Protein AF-0000000068194753 (afdb_homodimer)

Radius of gyration: 36.15 Å; Cα contacts (8 Å, |Δi|>4): 215; chains: 2; bounding box: 95×123×89 Å

Foldseek 3Di:
DPDPPPDPPPPPPPPPPPPPPPVPPVPPPPPPPPDQDLVRLLVVLLQLLLLLVLCCPPVPPVVADDSVLSLVLSVVVCVVSVSPVDDSVSSVVVNVVVNVVVVVDPPDSVVSNVVSVVPNVVVSVSSVVVVVD/DDDDDDDPVPPPPPPPPPPPCPVPVPPPPPPPPPDQDLVRLLVVLLQLLLLLVLCCPPVPPVVADDSVLSLVLSVVVCVVVVSPVDDSVSSVVVNVVVNVVVVPDPPDSVVSNVVSVVPNVVVSVSSVVPVVD

Solvent-accessible surface area (backbone atoms only — not comparable to full-atom values): 16113 Å² total; per-residue (Å²): 140,76,78,88,71,68,91,64,83,77,79,80,73,80,78,76,76,74,75,71,78,67,77,64,75,68,67,72,72,70,76,63,78,75,74,78,52,70,71,55,49,46,50,53,48,10,48,53,46,22,48,50,50,44,33,38,75,73,36,71,28,70,57,53,78,56,69,69,58,48,48,51,50,48,42,51,50,36,54,75,71,64,44,76,88,67,48,63,66,57,31,49,56,51,13,52,55,49,36,56,50,62,74,67,44,82,70,54,65,73,59,52,34,22,51,44,60,59,70,38,44,69,59,50,48,56,52,60,61,52,65,76,107,139,74,82,95,84,81,89,70,78,71,75,75,76,74,77,72,76,74,75,72,74,69,74,65,74,68,66,74,74,69,78,64,77,76,76,76,52,69,70,54,49,46,49,54,47,11,48,52,48,23,49,51,50,44,34,39,75,70,36,72,29,71,57,54,76,57,68,69,57,46,49,52,50,47,42,51,52,36,54,74,71,64,45,75,86,66,46,62,67,56,30,48,56,50,11,52,54,50,36,55,51,61,74,69,45,83,70,54,64,70,60,52,34,21,52,43,60,60,71,38,44,70,58,49,48,56,51,59,61,52,63,78,106

pLDDT: mean 80.35, std 27.13, range [25.94, 98.94]

Secondary structure (DSSP, 8-state):
--STT--------------------------------HHHHHHHHHHHHHHHHHHHHHSS-TTS--HHHHHHHHHHHHHHTT-TT--HHHHHHHHHHHHHHHHHS-S-HHHHHHHHHHHTHHHHHHHHHHTT-/-------------------------------------HHHHHHHHHHHHHHHHHHHHHSS-TTS--HHHHHHHHHHHHHHTT-TT--HHHHHHHHHHHHHHHHHS-S-HHHHHHHHHHHTHHHHHHHHHHTT-

Nearest PDB structures (foldseek):
  3sol-assembly1_A  TM=9.873E-01  e=2.766E-11  Escherichia coli O157:H7
  4a56-assembly1_A-2  TM=9.721E-01  e=1.986E-06  Klebsiella oxytoca
  6hcg-assembly1_P  TM=9.698E-01  e=1.986E-06  Klebsiella pneumoniae
  4k0u-assembly1_A  TM=9.539E-01  e=3.086E-06  Dickeya dadantii 3937
  5ua5-assembly1_A  TM=3.365E-01  e=8.402E+00  African swine fever virus

Sequence (266 aa):
MMGNILKKLNCIASLLVLVTISGCHQSPSIHKQATVPPSEQLEQMASIVSATRYLKMRCNRSDLPDEQSILNVANRIAIGKGWQSLTQEDIRKHSDDIYVRLTRDSTPEYIKCREFNRRLVPFIGELLARGRGMMGNILKKLNCIASLLVLVTISGCHQSPSIHKQATVPPSEQLEQMASIVSATRYLKMRCNRSDLPDEQSILNVANRIAIGKGWQSLTQEDIRKHSDDIYVRLTRDSTPEYIKCREFNRRLVPFIGELLARGRG

Organism: Escherichia coli O157:H7 (NCBI:txid83334)

InterPro domains:
  IPR005699 Chaperone lipoprotein, PulS/OutS [TIGR01004] (15-126)
  IPR019114 Chaperone lipoprotein, PulS/OutS-like [PF09691] (22-124)
  IPR038432 PulS/OutS-like superfamily [G3DSA:1.20.58.1630] (38-129)

Structure (mmCIF, N/CA/C/O backbone):
data_AF-0000000068194753-model_v1
#
loop_
_entity.id
_entity.type
_entity.pdbx_description
1 polymer 'Type II secretion pathway related protein'
#
loop_
_atom_site.group_PDB
_atom_site.id
_atom_site.type_symbol
_atom_site.label_atom_id
_atom_site.label_alt_id
_atom_site.label_comp_id
_atom_site.label_asym_id
_atom_site.label_entity_id
_atom_site.label_seq_id
_atom_site.pdbx_PDB_ins_code
_atom_site.Cartn_x
_atom_site.Cartn_y
_atom_site.Cartn_z
_atom_site.occupancy
_atom_site.B_iso_or_equiv
_atom_site.auth_seq_id
_atom_site.auth_comp_id
_atom_site.auth_asym_id
_atom_site.auth_atom_id
_atom_site.pdbx_PDB_model_num
ATOM 1 N N . MET A 1 1 ? 72.938 -52.281 6.262 1 27.27 1 MET A N 1
ATOM 2 C CA . MET A 1 1 ? 72.5 -51.031 6.938 1 27.27 1 MET A CA 1
ATOM 3 C C . MET A 1 1 ? 73 -49.812 6.156 1 27.27 1 MET A C 1
ATOM 5 O O . MET A 1 1 ? 72.375 -48.781 6.148 1 27.27 1 MET A O 1
ATOM 9 N N . MET A 1 2 ? 74.188 -49.938 5.52 1 31.89 2 MET A N 1
ATOM 10 C CA . MET A 1 2 ? 75.062 -48.844 5.125 1 31.89 2 MET A CA 1
ATOM 11 C C . MET A 1 2 ? 74.562 -48.156 3.863 1 31.89 2 MET A C 1
ATOM 13 O O . MET A 1 2 ? 74.688 -46.938 3.711 1 31.89 2 MET A O 1
ATOM 17 N N . GLY A 1 3 ? 74.312 -48.969 2.777 1 31.28 3 GLY A N 1
ATOM 18 C CA . GLY A 1 3 ? 74.625 -48.531 1.42 1 31.28 3 GLY A CA 1
ATOM 19 C C . GLY A 1 3 ? 73.688 -47.469 0.891 1 31.28 3 GLY A C 1
ATOM 20 O O . GLY A 1 3 ? 73.938 -46.938 -0.193 1 31.28 3 GLY A O 1
ATOM 21 N N . ASN A 1 4 ? 72.438 -47.312 1.358 1 32.28 4 ASN A N 1
ATOM 22 C CA . ASN A 1 4 ? 71.438 -46.844 0.434 1 32.28 4 ASN A CA 1
ATOM 23 C C . ASN A 1 4 ? 71.375 -45.312 0.315 1 32.28 4 ASN A C 1
ATOM 25 O O . ASN A 1 4 ? 70.375 -44.688 0.548 1 32.28 4 ASN A O 1
ATOM 29 N N . ILE A 1 5 ? 72.625 -44.656 0.683 1 30.61 5 ILE A N 1
ATOM 30 C CA . ILE A 1 5 ? 72.688 -43.219 0.934 1 30.61 5 ILE A CA 1
ATOM 31 C C . ILE A 1 5 ? 72.625 -42.469 -0.391 1 30.61 5 ILE A C 1
ATOM 33 O O . ILE A 1 5 ? 72.75 -41.219 -0.413 1 30.61 5 ILE A O 1
ATOM 37 N N . LEU A 1 6 ? 72.875 -43.125 -1.535 1 31.12 6 LEU A N 1
ATOM 38 C CA . LEU A 1 6 ? 73.375 -42.375 -2.676 1 31.12 6 LEU A CA 1
ATOM 39 C C . LEU A 1 6 ? 72.438 -41.219 -3.057 1 31.12 6 LEU A C 1
ATOM 41 O O . LEU A 1 6 ? 72.875 -40.125 -3.34 1 31.12 6 LEU A O 1
ATOM 45 N N . LYS A 1 7 ? 71.188 -41.406 -3.725 1 29.16 7 LYS A N 1
ATOM 46 C CA . LYS A 1 7 ? 70.688 -40.781 -4.941 1 29.16 7 LYS A CA 1
ATOM 47 C C . LYS A 1 7 ? 70.188 -39.375 -4.652 1 29.16 7 LYS A C 1
ATOM 49 O O . LYS A 1 7 ? 69.062 -39.156 -4.352 1 29.16 7 LYS A O 1
ATOM 54 N N . LYS A 1 8 ? 70.875 -38.5 -3.611 1 30.69 8 LYS A N 1
ATOM 55 C CA . LYS A 1 8 ? 70.312 -37.219 -3.207 1 30.69 8 LYS A CA 1
ATOM 56 C C . LYS A 1 8 ? 70.5 -36.156 -4.297 1 30.69 8 LYS A C 1
ATOM 58 O O . LYS A 1 8 ? 70.625 -34.969 -4.008 1 30.69 8 LYS A O 1
ATOM 63 N N . LEU A 1 9 ? 71.188 -36.5 -5.52 1 31.27 9 LEU A N 1
ATOM 64 C CA . LEU A 1 9 ? 71.625 -35.281 -6.211 1 31.27 9 LEU A CA 1
ATOM 65 C C . LEU A 1 9 ? 70.438 -34.406 -6.59 1 31.27 9 LEU A C 1
ATOM 67 O O . LEU A 1 9 ? 69.5 -34.875 -7.25 1 31.27 9 LEU A O 1
ATOM 71 N N . ASN A 1 10 ? 70.188 -33.219 -5.898 1 29.81 10 ASN A N 1
ATOM 72 C CA . ASN A 1 10 ? 69.312 -32.094 -5.84 1 29.81 10 ASN A CA 1
ATOM 73 C C . ASN A 1 10 ? 69.25 -31.328 -7.164 1 29.81 10 ASN A C 1
ATOM 75 O O . ASN A 1 10 ? 70.25 -30.656 -7.531 1 29.81 10 ASN A O 1
ATOM 79 N N . CYS A 1 11 ? 68.812 -31.891 -8.336 1 29.34 11 CYS A N 1
ATOM 80 C CA . CYS A 1 11 ? 68.562 -31.203 -9.594 1 29.34 11 CYS A CA 1
ATOM 81 C C . CYS A 1 11 ? 67.688 -29.938 -9.383 1 29.34 11 CYS A C 1
ATOM 83 O O . CYS A 1 11 ? 66.562 -30.031 -8.992 1 29.34 11 CYS A O 1
ATOM 85 N N . ILE A 1 12 ? 68.312 -28.781 -8.961 1 32.38 12 ILE A N 1
ATOM 86 C CA . ILE A 1 12 ? 67.75 -27.438 -8.812 1 32.38 12 ILE A CA 1
ATOM 87 C C . ILE A 1 12 ? 67.188 -26.969 -10.156 1 32.38 12 ILE A C 1
ATOM 89 O O . ILE A 1 12 ? 67.938 -26.672 -11.078 1 32.38 12 ILE A O 1
ATOM 93 N N . ALA A 1 13 ? 66.25 -27.656 -10.867 1 31.11 13 ALA A N 1
ATOM 94 C CA . ALA A 1 13 ? 65.562 -27.219 -12.086 1 31.11 13 ALA A CA 1
ATOM 95 C C . ALA A 1 13 ? 64.938 -25.844 -11.898 1 31.11 13 ALA A C 1
ATOM 97 O O . ALA A 1 13 ? 64.125 -25.641 -11.008 1 31.11 13 ALA A O 1
ATOM 98 N N . SER A 1 14 ? 65.625 -24.703 -12.227 1 33.19 14 SER A N 1
ATOM 99 C CA . SER A 1 14 ? 65.188 -23.328 -12.375 1 33.19 14 SER A CA 1
ATOM 100 C C . SER A 1 14 ? 63.938 -23.25 -13.266 1 33.19 14 SER A C 1
ATOM 102 O O . SER A 1 14 ? 64 -23.531 -14.461 1 33.19 14 SER A O 1
ATOM 104 N N . LEU A 1 15 ? 62.781 -23.594 -12.789 1 33.41 15 LEU A N 1
ATOM 105 C CA . LEU A 1 15 ? 61.5 -23.422 -13.453 1 33.41 15 LEU A CA 1
ATOM 106 C C . LEU A 1 15 ? 61.281 -21.984 -13.891 1 33.41 15 LEU A C 1
ATOM 108 O O . LEU A 1 15 ? 61.156 -21.094 -13.047 1 33.41 15 LEU A O 1
ATOM 112 N N . LEU A 1 16 ? 62 -21.5 -14.992 1 35.09 16 LEU A N 1
ATOM 113 C CA . LEU A 1 16 ? 61.688 -20.25 -15.703 1 35.09 16 LEU A CA 1
ATOM 114 C C . LEU A 1 16 ? 60.188 -20.141 -15.992 1 35.09 16 LEU A C 1
ATOM 116 O O . LEU A 1 16 ? 59.625 -20.969 -16.719 1 35.09 16 LEU A O 1
ATOM 120 N N . VAL A 1 17 ? 59.438 -19.578 -15.07 1 34 17 VAL A N 1
ATOM 121 C CA . VAL A 1 17 ? 58.031 -19.203 -15.18 1 34 17 VAL A CA 1
ATOM 122 C C . VAL A 1 17 ? 57.812 -18.344 -16.422 1 34 17 VAL A C 1
ATOM 124 O O . VAL A 1 17 ? 58.312 -17.203 -16.484 1 34 17 VAL A O 1
ATOM 127 N N . LEU A 1 18 ? 57.906 -18.938 -17.625 1 35.66 18 LEU A N 1
ATOM 128 C CA . LEU A 1 18 ? 57.438 -18.266 -18.828 1 35.66 18 LEU A CA 1
ATOM 129 C C . LEU A 1 18 ? 56.031 -17.672 -18.594 1 35.66 18 LEU A C 1
ATOM 131 O O . LEU A 1 18 ? 55.062 -18.422 -18.438 1 35.66 18 LEU A O 1
ATOM 135 N N . VAL A 1 19 ? 56.062 -16.469 -18.016 1 36.78 19 VAL A N 1
ATOM 136 C CA . VAL A 1 19 ? 54.812 -15.672 -17.938 1 36.78 19 VAL A CA 1
ATOM 137 C C . VAL A 1 19 ? 54.25 -15.484 -19.328 1 36.78 19 VAL A C 1
ATOM 139 O O . VAL A 1 19 ? 54.812 -14.758 -20.156 1 36.78 19 VAL A O 1
ATOM 142 N N . THR A 1 20 ? 53.906 -16.531 -20.047 1 37.06 20 THR A N 1
ATOM 143 C CA . THR A 1 20 ? 53.156 -16.281 -21.266 1 37.06 20 THR A CA 1
ATOM 144 C C . THR A 1 20 ? 51.969 -15.383 -21 1 37.06 20 THR A C 1
ATOM 146 O O . THR A 1 20 ? 51.156 -15.672 -20.109 1 37.06 20 THR A O 1
ATOM 149 N N . ILE A 1 21 ? 52.156 -14.023 -21.141 1 38.91 21 ILE A N 1
ATOM 150 C CA . ILE A 1 21 ? 51.125 -13.008 -21.219 1 38.91 21 ILE A CA 1
ATOM 151 C C . ILE A 1 21 ? 50 -13.477 -22.172 1 38.91 21 ILE A C 1
ATOM 153 O O . ILE A 1 21 ? 50.188 -13.43 -23.391 1 38.91 21 ILE A O 1
ATOM 157 N N . SER A 1 22 ? 49.656 -14.711 -22.125 1 37.09 22 SER A N 1
ATOM 158 C CA . SER A 1 22 ? 48.469 -14.898 -22.984 1 37.09 22 SER A CA 1
ATOM 159 C C . SER A 1 22 ? 47.406 -13.844 -22.703 1 37.09 22 SER A C 1
ATOM 161 O O . SER A 1 22 ? 47.062 -13.602 -21.547 1 37.09 22 SER A O 1
ATOM 163 N N . GLY A 1 23 ? 47.438 -12.695 -23.422 1 41 23 GLY A N 1
ATOM 164 C CA . GLY A 1 23 ? 46.344 -11.758 -23.547 1 41 23 GLY A CA 1
ATOM 165 C C . GLY A 1 23 ? 45 -12.43 -23.5 1 41 23 GLY A C 1
ATOM 166 O O . GLY A 1 23 ? 44.5 -12.938 -24.531 1 41 23 GLY A O 1
ATOM 167 N N . CYS A 1 24 ? 44.906 -13.484 -22.688 1 38.47 24 CYS A N 1
ATOM 168 C CA . CYS A 1 24 ? 43.531 -13.953 -22.625 1 38.47 24 CYS A CA 1
ATOM 169 C C . CYS A 1 24 ? 42.562 -12.781 -22.516 1 38.47 24 CYS A C 1
ATOM 171 O O . CYS A 1 24 ? 42.656 -11.977 -21.594 1 38.47 24 CYS A O 1
ATOM 173 N N . HIS A 1 25 ? 42.344 -12.008 -23.641 1 42.06 25 HIS A N 1
ATOM 174 C CA . HIS A 1 25 ? 41.094 -11.258 -23.641 1 42.06 25 HIS A CA 1
ATOM 175 C C . HIS A 1 25 ? 40 -11.984 -22.844 1 42.06 25 HIS A C 1
ATOM 177 O O . HIS A 1 25 ? 39.531 -13.039 -23.266 1 42.06 25 HIS A O 1
ATOM 183 N N . GLN A 1 26 ? 40.25 -12.234 -21.562 1 41.16 26 GLN A N 1
ATOM 184 C CA . GLN A 1 26 ? 39.094 -12.695 -20.797 1 41.16 26 GLN A CA 1
ATOM 185 C C . GLN A 1 26 ? 37.812 -11.961 -21.234 1 41.16 26 GLN A C 1
ATOM 187 O O . GLN A 1 26 ? 37.75 -10.734 -21.172 1 41.16 26 GLN A O 1
ATOM 192 N N . SER A 1 27 ? 37.156 -12.5 -22.234 1 43.16 27 SER A N 1
ATOM 193 C CA . SER A 1 27 ? 35.781 -12.047 -22.531 1 43.16 27 SER A CA 1
ATOM 194 C C . SER A 1 27 ? 35.062 -11.633 -21.266 1 43.16 27 SER A C 1
ATOM 196 O O . SER A 1 27 ? 35.188 -12.281 -20.219 1 43.16 27 SER A O 1
ATOM 198 N N . PRO A 1 28 ? 34.812 -10.352 -21.047 1 43.66 28 PRO A N 1
ATOM 199 C CA . PRO A 1 28 ? 33.969 -10 -19.906 1 43.66 28 PRO A CA 1
ATOM 200 C C . PRO A 1 28 ? 32.938 -11.094 -19.578 1 43.66 28 PRO A C 1
ATOM 202 O O . PRO A 1 28 ? 32.344 -11.664 -20.484 1 43.66 28 PRO A O 1
ATOM 205 N N . SER A 1 29 ? 33.281 -11.93 -18.719 1 43.5 29 SER A N 1
ATOM 206 C CA . SER A 1 29 ? 32.156 -12.727 -18.172 1 43.5 29 SER A CA 1
ATOM 207 C C . SER A 1 29 ? 30.859 -11.953 -18.203 1 43.5 29 SER A C 1
ATOM 209 O O . SER A 1 29 ? 30.719 -10.922 -17.547 1 43.5 29 SER A O 1
ATOM 211 N N . ILE A 1 30 ? 30.25 -11.695 -19.266 1 41.09 30 ILE A N 1
ATOM 212 C CA . ILE A 1 30 ? 28.859 -11.234 -19.266 1 41.09 30 ILE A CA 1
ATOM 213 C C . ILE A 1 30 ? 28.141 -11.766 -18.016 1 41.09 30 ILE A C 1
ATOM 215 O O . ILE A 1 30 ? 28.016 -12.977 -17.844 1 41.09 30 ILE A O 1
ATOM 219 N N . HIS A 1 31 ? 28.469 -11.352 -16.844 1 43.66 31 HIS A N 1
ATOM 220 C CA . HIS A 1 31 ? 27.5 -11.57 -15.773 1 43.66 31 HIS A CA 1
ATOM 221 C C . HIS A 1 31 ? 26.094 -11.781 -16.344 1 43.66 31 HIS A C 1
ATOM 223 O O . HIS A 1 31 ? 25.438 -10.828 -16.75 1 43.66 31 HIS A O 1
ATOM 229 N N . LYS A 1 32 ? 25.766 -12.773 -17.062 1 44.72 32 LYS A N 1
ATOM 230 C CA . LYS A 1 32 ? 24.469 -13.188 -17.562 1 44.72 32 LYS A CA 1
ATOM 231 C C . LYS A 1 32 ? 23.406 -13.07 -16.469 1 44.72 32 LYS A C 1
ATOM 233 O O . LYS A 1 32 ? 23.531 -13.656 -15.398 1 44.72 32 LYS A O 1
ATOM 238 N N . GLN A 1 33 ? 22.859 -11.945 -16.031 1 49.59 33 GLN A N 1
ATOM 239 C CA . GLN A 1 33 ? 21.656 -11.914 -15.211 1 49.59 33 GLN A CA 1
ATOM 240 C C . GLN A 1 33 ? 20.859 -13.211 -15.359 1 49.59 33 GLN A C 1
ATOM 242 O O . GLN A 1 33 ? 20.5 -13.594 -16.469 1 49.59 33 GLN A O 1
ATOM 247 N N . ALA A 1 34 ? 21.203 -14.305 -14.57 1 56.75 34 ALA A N 1
ATOM 248 C CA . ALA A 1 34 ? 20.609 -15.641 -14.602 1 56.75 34 ALA A CA 1
ATOM 249 C C . ALA A 1 34 ? 19.141 -15.578 -14.984 1 56.75 34 ALA A C 1
ATOM 251 O O . ALA A 1 34 ? 18.375 -14.828 -14.383 1 56.75 34 ALA A O 1
ATOM 252 N N . THR A 1 35 ? 18.828 -15.906 -16.172 1 80.44 35 THR A N 1
ATOM 253 C CA . THR A 1 35 ? 17.453 -15.992 -16.672 1 80.44 35 THR A CA 1
ATOM 254 C C . THR A 1 35 ? 16.578 -16.797 -15.719 1 80.44 35 THR A C 1
ATOM 256 O O . THR A 1 35 ? 16.953 -17.891 -15.289 1 80.44 35 THR A O 1
ATOM 259 N N . VAL A 1 36 ? 15.594 -16.25 -14.977 1 90.56 36 VAL A N 1
ATOM 260 C CA . VAL A 1 36 ? 14.625 -16.938 -14.125 1 90.56 36 VAL A CA 1
ATOM 261 C C . VAL A 1 36 ? 14 -18.094 -14.891 1 90.56 36 VAL A C 1
ATOM 263 O O . VAL A 1 36 ? 13.43 -17.891 -15.969 1 90.56 36 VAL A O 1
ATOM 266 N N . PRO A 1 37 ? 14.203 -19.359 -14.422 1 94.06 37 PRO A N 1
ATOM 267 C CA . PRO A 1 37 ? 13.594 -20.484 -15.117 1 94.06 37 PRO A CA 1
ATOM 268 C C . PRO A 1 37 ? 12.07 -20.359 -15.219 1 94.06 37 PRO A C 1
ATOM 270 O O . PRO A 1 37 ? 11.445 -19.719 -14.375 1 94.06 37 PRO A O 1
ATOM 273 N N . PRO A 1 38 ? 11.445 -21.031 -16.188 1 94 38 PRO A N 1
ATOM 274 C CA . PRO A 1 38 ? 10.008 -20.891 -16.438 1 94 38 PRO A CA 1
ATOM 275 C C . PRO A 1 38 ? 9.164 -21.266 -15.227 1 94 38 PRO A C 1
ATOM 277 O O . PRO A 1 38 ? 8.156 -20.609 -14.945 1 94 38 PRO A O 1
ATOM 280 N N . SER A 1 39 ? 9.516 -22.328 -14.531 1 95.06 39 SER A N 1
ATOM 281 C CA . SER A 1 39 ? 8.75 -22.734 -13.359 1 95.06 39 SER A CA 1
ATOM 282 C C . SER A 1 39 ? 8.773 -21.656 -12.281 1 95.06 39 SER A C 1
ATOM 284 O O . SER A 1 39 ? 7.777 -21.438 -11.594 1 95.06 39 SER A O 1
ATOM 286 N N . GLU A 1 40 ? 9.867 -21.062 -12.141 1 97.25 40 GLU A N 1
ATOM 287 C CA . GLU A 1 40 ? 10 -20 -11.156 1 97.25 40 GLU A CA 1
ATOM 288 C C . GLU A 1 40 ? 9.242 -18.75 -11.602 1 97.25 40 GLU A C 1
ATOM 290 O O . GLU A 1 40 ? 8.68 -18.031 -10.773 1 97.25 40 GLU A O 1
ATOM 295 N N . GLN A 1 41 ? 9.234 -18.484 -12.867 1 97.94 41 GLN A N 1
ATOM 296 C CA . GLN A 1 41 ? 8.438 -17.391 -13.414 1 97.94 41 GLN A CA 1
ATOM 297 C C . GLN A 1 41 ? 6.965 -17.547 -13.039 1 97.94 41 GLN A C 1
ATOM 299 O O . GLN A 1 41 ? 6.348 -16.609 -12.531 1 97.94 41 GLN A O 1
ATOM 304 N N . LEU A 1 42 ? 6.492 -18.734 -13.25 1 98.56 42 LEU A N 1
ATOM 305 C CA . LEU A 1 42 ? 5.098 -19.031 -12.945 1 98.56 42 LEU A CA 1
ATOM 306 C C . LEU A 1 42 ? 4.828 -18.875 -11.453 1 98.56 42 LEU A C 1
ATOM 308 O O . LEU A 1 42 ? 3.83 -18.266 -11.055 1 98.56 42 LEU A O 1
ATOM 312 N N . GLU A 1 43 ? 5.742 -19.422 -10.688 1 98.5 43 GLU A N 1
ATOM 313 C CA . GLU A 1 43 ? 5.582 -19.344 -9.234 1 98.5 43 GLU A CA 1
ATOM 314 C C . GLU A 1 43 ? 5.535 -17.891 -8.773 1 98.5 43 GLU A C 1
ATOM 316 O O . GLU A 1 43 ? 4.711 -17.531 -7.93 1 98.5 43 GLU A O 1
ATOM 321 N N . GLN A 1 44 ? 6.371 -17.047 -9.305 1 98.31 44 GLN A N 1
ATOM 322 C CA . GLN A 1 44 ? 6.441 -15.656 -8.898 1 98.31 44 GLN A CA 1
ATOM 323 C C . GLN A 1 44 ? 5.152 -14.914 -9.25 1 98.31 44 GLN A C 1
ATOM 325 O O . GLN A 1 44 ? 4.555 -14.266 -8.391 1 98.31 44 GLN A O 1
ATOM 330 N N . MET A 1 45 ? 4.652 -15.086 -10.422 1 98.69 45 MET A N 1
ATOM 331 C CA . MET A 1 45 ? 3.459 -14.359 -10.852 1 98.69 45 MET A CA 1
ATOM 332 C C . MET A 1 45 ? 2.219 -14.898 -10.141 1 98.69 45 MET A C 1
ATOM 334 O O . MET A 1 45 ? 1.379 -14.117 -9.68 1 98.69 45 MET A O 1
ATOM 338 N N . ALA A 1 46 ? 2.168 -16.203 -10.023 1 98.88 46 ALA A N 1
ATOM 339 C CA . ALA A 1 46 ? 1.005 -16.797 -9.375 1 98.88 46 ALA A CA 1
ATOM 340 C C . ALA A 1 46 ? 0.949 -16.438 -7.898 1 98.88 46 ALA A C 1
ATOM 3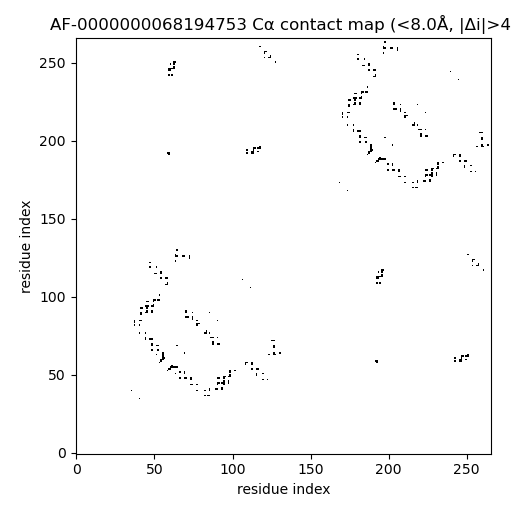42 O O . ALA A 1 46 ? -0.132 -16.219 -7.344 1 98.88 46 ALA A O 1
ATOM 343 N N . SER A 1 47 ? 2.094 -16.375 -7.266 1 98.88 47 SER A N 1
ATOM 344 C CA . SER A 1 47 ? 2.15 -16.016 -5.852 1 98.88 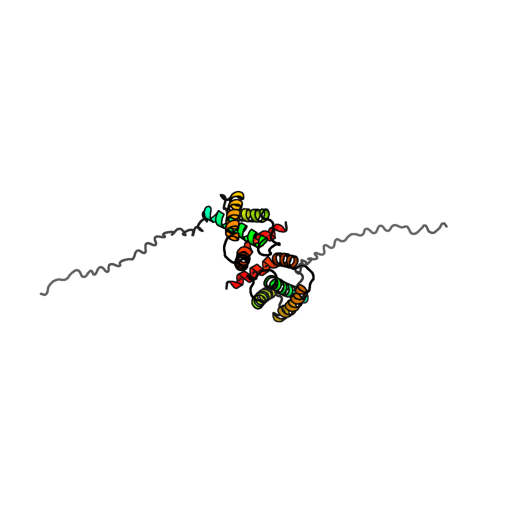47 SER A CA 1
ATOM 345 C C . SER A 1 47 ? 1.67 -14.586 -5.629 1 98.88 47 SER A C 1
ATOM 347 O O . SER A 1 47 ? 0.942 -14.312 -4.672 1 98.88 47 SER A O 1
ATOM 349 N N . ILE A 1 48 ? 2.062 -13.68 -6.504 1 98.88 48 ILE A N 1
ATOM 350 C CA . ILE A 1 48 ? 1.67 -12.281 -6.379 1 98.88 48 ILE A CA 1
ATOM 351 C C . ILE A 1 48 ? 0.159 -12.148 -6.559 1 98.88 48 ILE A C 1
ATOM 353 O O . ILE A 1 48 ? -0.504 -11.445 -5.793 1 98.88 48 ILE A O 1
ATOM 357 N N . VAL A 1 49 ? -0.363 -12.836 -7.5 1 98.94 49 VAL A N 1
ATOM 358 C CA . VAL A 1 49 ? -1.797 -12.797 -7.77 1 98.94 49 VAL A CA 1
ATOM 359 C C . VAL A 1 49 ? -2.561 -13.367 -6.574 1 98.94 49 VAL A C 1
ATOM 361 O O . VAL A 1 49 ? -3.512 -12.75 -6.09 1 98.94 49 VAL A O 1
ATOM 364 N N . SER A 1 50 ? -2.117 -14.469 -6.074 1 98.94 50 SER A N 1
ATOM 365 C CA . SER A 1 50 ? -2.803 -15.133 -4.969 1 98.94 50 SER A CA 1
ATOM 366 C C . SER A 1 50 ? -2.732 -14.297 -3.693 1 98.94 50 SER A C 1
ATOM 368 O O . SER A 1 50 ? -3.734 -14.141 -2.992 1 98.94 50 SER A O 1
ATOM 370 N N . ALA A 1 51 ? -1.587 -13.797 -3.391 1 98.94 51 ALA A N 1
ATOM 371 C CA . ALA A 1 51 ? -1.416 -12.977 -2.195 1 98.94 51 ALA A CA 1
ATOM 372 C C . ALA A 1 51 ? -2.254 -11.703 -2.279 1 98.94 51 ALA A C 1
ATOM 374 O O . ALA A 1 51 ? -2.822 -11.258 -1.278 1 98.94 51 ALA A O 1
ATOM 375 N N . THR A 1 52 ? -2.348 -11.172 -3.463 1 98.88 52 THR A N 1
ATOM 376 C CA . THR A 1 52 ? -3.164 -9.977 -3.646 1 98.88 52 THR A CA 1
ATOM 377 C C . THR A 1 52 ? -4.641 -10.297 -3.447 1 98.88 52 THR A C 1
ATOM 379 O O . THR A 1 52 ? -5.371 -9.523 -2.824 1 98.88 52 THR A O 1
ATOM 382 N N . ARG A 1 53 ? -5.027 -11.398 -4.027 1 98.81 53 ARG A N 1
ATOM 383 C CA . ARG A 1 53 ? -6.391 -11.859 -3.799 1 98.81 53 ARG A CA 1
ATOM 384 C C . ARG A 1 53 ? -6.66 -12.055 -2.311 1 98.81 53 ARG A C 1
ATOM 386 O O . ARG A 1 53 ? -7.727 -11.688 -1.814 1 98.81 53 ARG A O 1
ATOM 393 N N . TYR A 1 54 ? -5.758 -12.641 -1.625 1 98.81 54 TYR A N 1
ATOM 394 C CA . TYR A 1 54 ? -5.91 -12.852 -0.191 1 98.81 54 TYR A CA 1
ATOM 395 C C . TYR A 1 54 ? -6.09 -11.523 0.542 1 98.81 54 TYR A C 1
ATOM 397 O O . TYR A 1 54 ? -6.934 -11.406 1.432 1 98.81 54 TYR A O 1
ATOM 405 N N . LEU A 1 55 ? -5.238 -10.523 0.208 1 98.75 55 LEU A N 1
ATOM 406 C CA . LEU A 1 55 ? -5.406 -9.195 0.789 1 98.75 55 LEU A CA 1
ATOM 407 C C . LEU A 1 55 ? -6.832 -8.688 0.591 1 98.75 55 LEU A C 1
ATOM 409 O O . LEU A 1 55 ? -7.465 -8.219 1.539 1 98.75 55 LEU A O 1
ATOM 413 N N . LYS A 1 56 ? -7.309 -8.836 -0.626 1 98.25 56 LYS A N 1
ATOM 414 C CA . LYS A 1 56 ? -8.641 -8.32 -0.939 1 98.25 56 LYS A CA 1
ATOM 415 C C . LYS A 1 56 ? -9.711 -9.055 -0.138 1 98.25 56 LYS A C 1
ATOM 417 O O . LYS A 1 56 ? -10.633 -8.422 0.399 1 98.25 56 LYS A O 1
ATOM 422 N N . MET A 1 57 ? -9.578 -10.32 -0.014 1 97.75 57 MET A N 1
ATOM 423 C CA . MET A 1 57 ? -10.672 -11.156 0.479 1 97.75 57 MET A CA 1
ATOM 424 C C . MET A 1 57 ? -10.617 -11.273 1.998 1 97.75 57 MET A C 1
ATOM 426 O O . MET A 1 57 ? -11.648 -11.461 2.645 1 97.75 57 MET A O 1
ATOM 430 N N . ARG A 1 58 ? -9.43 -11.094 2.551 1 96.56 58 ARG A N 1
ATOM 431 C CA . ARG A 1 58 ? -9.305 -11.492 3.949 1 96.56 58 ARG A CA 1
ATOM 432 C C . ARG A 1 58 ? -8.703 -10.367 4.785 1 96.56 58 ARG A C 1
ATOM 434 O O . ARG A 1 58 ? -8.734 -10.414 6.016 1 96.56 58 ARG A O 1
ATOM 441 N N . CYS A 1 59 ? -8.164 -9.312 4.164 1 97.62 59 CYS A N 1
ATOM 442 C CA . CYS A 1 59 ? -7.363 -8.352 4.914 1 97.62 59 CYS A CA 1
ATOM 443 C C . CYS A 1 59 ? -7.949 -6.949 4.801 1 97.62 59 CYS A C 1
ATOM 445 O O . CYS A 1 59 ? -7.207 -5.965 4.777 1 97.62 59 CYS A O 1
ATOM 447 N N . ASN A 1 60 ? -9.18 -6.762 4.645 1 94.38 60 ASN A N 1
ATOM 448 C CA . ASN A 1 60 ? -9.859 -5.473 4.602 1 94.38 60 ASN A CA 1
ATOM 449 C C . ASN A 1 60 ? -9.289 -4.578 3.504 1 94.38 60 ASN A C 1
ATOM 451 O O . ASN A 1 60 ? -9.078 -3.383 3.717 1 94.38 60 ASN A O 1
ATOM 455 N N . ARG A 1 61 ? -8.977 -5.203 2.355 1 97.38 61 ARG A N 1
ATOM 456 C CA . ARG A 1 61 ? -8.406 -4.43 1.257 1 97.38 61 ARG A CA 1
ATOM 457 C C . ARG A 1 61 ? -9.383 -4.336 0.088 1 97.38 61 ARG A C 1
ATOM 459 O O . ARG A 1 61 ? -9.039 -4.699 -1.04 1 97.38 61 ARG A O 1
ATOM 466 N N . SER A 1 62 ? -10.539 -3.795 0.344 1 96.38 62 SER A N 1
ATOM 467 C CA . SER A 1 62 ? -11.578 -3.664 -0.671 1 96.38 62 SER A CA 1
ATOM 468 C C . SER A 1 62 ? -11.195 -2.637 -1.729 1 96.38 62 SER A C 1
ATOM 470 O O . SER A 1 62 ? -11.844 -2.541 -2.775 1 96.38 62 SER A O 1
ATOM 472 N N . ASP A 1 63 ? -10.164 -1.934 -1.488 1 96.69 63 ASP A N 1
ATOM 473 C CA . ASP A 1 63 ? -9.648 -0.975 -2.459 1 96.69 63 ASP A CA 1
ATOM 474 C C . ASP A 1 63 ? -9.031 -1.688 -3.66 1 96.69 63 ASP A C 1
ATOM 476 O O . ASP A 1 63 ? -8.852 -1.086 -4.723 1 96.69 63 ASP A O 1
ATOM 480 N N . LEU A 1 64 ? -8.633 -2.924 -3.537 1 98.38 64 LEU A N 1
ATOM 481 C CA . LEU A 1 64 ? -8 -3.686 -4.613 1 98.38 64 LEU A CA 1
ATOM 482 C C . LEU A 1 64 ? -9.047 -4.164 -5.617 1 98.38 64 LEU A C 1
ATOM 484 O O . LEU A 1 64 ? -10.18 -4.48 -5.242 1 98.38 64 LEU A O 1
ATOM 488 N N . PRO A 1 65 ? -8.688 -4.188 -6.867 1 97.31 65 PRO A N 1
ATOM 489 C CA . PRO A 1 65 ? -9.664 -4.555 -7.902 1 97.31 65 PRO A CA 1
ATOM 490 C C . PRO A 1 65 ? -9.969 -6.051 -7.918 1 97.31 65 PRO A C 1
ATOM 492 O O . PRO A 1 65 ? -9.477 -6.797 -7.062 1 97.31 65 PRO A O 1
ATOM 495 N N . ASP A 1 66 ? -10.797 -6.461 -8.883 1 96.75 66 ASP A N 1
ATOM 496 C CA . ASP A 1 66 ? -11.211 -7.855 -9 1 96.75 66 ASP A CA 1
ATOM 497 C C . ASP A 1 66 ? -10.062 -8.727 -9.516 1 96.75 66 ASP A C 1
ATOM 499 O O . ASP A 1 66 ? -9.016 -8.211 -9.914 1 96.75 66 ASP A O 1
ATOM 503 N N . GLU A 1 67 ? -10.273 -10 -9.484 1 97.44 67 GLU A N 1
ATOM 504 C CA . GLU A 1 67 ? -9.234 -10.977 -9.805 1 97.44 67 GLU A CA 1
ATOM 505 C C . GLU A 1 67 ? -8.758 -10.82 -11.242 1 97.44 67 GLU A C 1
ATOM 507 O O . GLU A 1 67 ? -7.559 -10.953 -11.516 1 97.44 67 GLU A O 1
ATOM 512 N N . GLN A 1 68 ? -9.734 -10.602 -12.133 1 97.56 68 GLN A N 1
ATOM 513 C CA . GLN A 1 68 ? -9.352 -10.477 -13.539 1 97.56 68 GLN A CA 1
ATOM 514 C C . GLN A 1 68 ? -8.406 -9.289 -13.742 1 97.56 68 GLN A C 1
ATOM 516 O O . GLN A 1 68 ? -7.438 -9.383 -14.492 1 97.56 68 GLN A O 1
ATOM 521 N N . SER A 1 69 ? -8.656 -8.188 -13.062 1 97.94 69 SER A N 1
ATOM 522 C CA . SER A 1 69 ? -7.789 -7.016 -13.141 1 97.94 69 SER A CA 1
ATOM 523 C C . SER A 1 69 ? -6.402 -7.312 -12.578 1 97.94 69 SER A C 1
ATOM 525 O O . SER A 1 69 ? -5.395 -6.879 -13.133 1 97.94 69 SER A O 1
ATOM 527 N N . ILE A 1 70 ? -6.344 -8.008 -11.5 1 98.62 70 ILE A N 1
ATOM 528 C CA . ILE A 1 70 ? -5.082 -8.406 -10.883 1 98.62 70 ILE A CA 1
ATOM 529 C C . ILE A 1 70 ? -4.285 -9.273 -11.852 1 98.62 70 ILE A C 1
ATOM 531 O O . ILE A 1 70 ? -3.094 -9.039 -12.062 1 98.62 70 ILE A O 1
ATOM 535 N N . LEU A 1 71 ? -4.984 -10.242 -12.5 1 98.44 71 LEU A N 1
ATOM 536 C CA . LEU A 1 71 ? -4.363 -11.148 -13.461 1 98.44 71 LEU A CA 1
ATOM 537 C C . LEU A 1 71 ? -3.805 -10.367 -14.648 1 98.44 71 LEU A C 1
ATOM 539 O O . LEU A 1 71 ? -2.701 -10.656 -15.125 1 98.44 71 LEU A O 1
ATOM 543 N N . ASN A 1 72 ? -4.555 -9.375 -15.094 1 97.5 72 ASN A N 1
ATOM 544 C CA . ASN A 1 72 ? -4.133 -8.578 -16.234 1 97.5 72 ASN A CA 1
ATOM 545 C C . ASN A 1 72 ? -2.822 -7.84 -15.961 1 97.5 72 ASN A C 1
ATOM 547 O O . ASN A 1 72 ? -1.919 -7.832 -16.797 1 97.5 72 ASN A O 1
ATOM 551 N N . VAL A 1 73 ? -2.729 -7.27 -14.805 1 97.94 73 VAL A N 1
ATOM 552 C CA . VAL A 1 73 ? -1.527 -6.516 -14.461 1 97.94 73 VAL A CA 1
ATOM 553 C C . VAL A 1 73 ? -0.355 -7.473 -14.266 1 97.94 73 VAL A C 1
ATOM 555 O O . VAL A 1 73 ? 0.764 -7.195 -14.703 1 97.94 73 VAL A O 1
ATOM 558 N N . ALA A 1 74 ? -0.598 -8.664 -13.586 1 98.12 74 ALA A N 1
ATOM 559 C CA . ALA A 1 74 ? 0.453 -9.664 -13.43 1 98.12 74 ALA A CA 1
ATOM 560 C C . ALA A 1 74 ? 0.975 -10.125 -14.781 1 98.12 74 ALA A C 1
ATOM 562 O O . ALA A 1 74 ? 2.186 -10.258 -14.977 1 98.12 74 ALA A O 1
ATOM 563 N N . ASN A 1 75 ? 0.076 -10.328 -15.695 1 97.25 75 ASN A N 1
ATOM 564 C CA . ASN A 1 75 ? 0.456 -10.758 -17.031 1 97.25 75 ASN A CA 1
ATOM 565 C C . ASN A 1 75 ? 1.278 -9.688 -17.75 1 97.25 75 ASN A C 1
ATOM 567 O O . ASN A 1 75 ? 2.268 -10.008 -18.422 1 97.25 75 ASN A O 1
ATOM 571 N N . ARG A 1 76 ? 0.889 -8.461 -17.672 1 96.56 76 ARG A N 1
ATOM 572 C CA . ARG A 1 76 ? 1.623 -7.359 -18.297 1 96.56 76 ARG A CA 1
ATOM 573 C C . ARG A 1 76 ? 3.041 -7.27 -17.75 1 96.56 76 ARG A C 1
ATOM 575 O O . ARG A 1 76 ? 3.99 -7.031 -18.5 1 96.56 76 ARG A O 1
ATOM 582 N N . ILE A 1 77 ? 3.174 -7.449 -16.469 1 97.06 77 ILE A N 1
ATOM 583 C CA . ILE A 1 77 ? 4.496 -7.426 -15.844 1 97.06 77 ILE A CA 1
ATOM 584 C C . ILE A 1 77 ? 5.336 -8.586 -16.391 1 97.06 77 ILE A C 1
ATOM 586 O O . ILE A 1 77 ? 6.516 -8.406 -16.703 1 97.06 77 ILE A O 1
ATOM 590 N N . ALA A 1 78 ? 4.715 -9.781 -16.469 1 97.56 78 ALA A N 1
ATOM 591 C CA . ALA A 1 78 ? 5.422 -10.945 -17 1 97.56 78 ALA A CA 1
ATOM 592 C C . ALA A 1 78 ? 5.914 -10.68 -18.422 1 97.56 78 ALA A C 1
ATOM 594 O O . ALA A 1 78 ? 7.055 -11 -18.75 1 97.56 78 ALA A O 1
ATOM 595 N N . ILE A 1 79 ? 5.059 -10.133 -19.234 1 96.06 79 ILE A N 1
ATOM 596 C CA . ILE A 1 79 ? 5.406 -9.789 -20.609 1 96.06 79 ILE A CA 1
ATOM 597 C C . ILE A 1 79 ? 6.562 -8.797 -20.625 1 96.06 79 ILE A C 1
ATOM 599 O O . ILE A 1 79 ? 7.523 -8.953 -21.375 1 96.06 79 ILE A O 1
ATOM 603 N N . GLY A 1 80 ? 6.527 -7.789 -19.781 1 95.75 80 GLY A N 1
ATOM 604 C CA . GLY A 1 80 ? 7.586 -6.797 -19.688 1 95.75 80 GLY A CA 1
ATOM 605 C C . GLY A 1 80 ? 8.922 -7.387 -19.281 1 95.75 80 GLY A C 1
ATOM 606 O O . GLY A 1 80 ? 9.977 -6.863 -19.656 1 95.75 80 GLY A O 1
ATOM 607 N N . LYS A 1 81 ? 8.875 -8.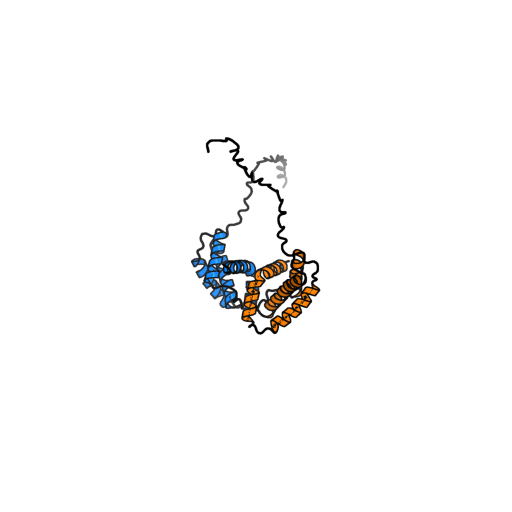461 -18.547 1 96.81 81 LYS A N 1
ATOM 608 C CA . LYS A 1 81 ? 10.086 -9.141 -18.109 1 96.81 81 LYS A CA 1
ATOM 609 C C . LYS A 1 81 ? 10.625 -10.078 -19.188 1 96.81 81 LYS A C 1
ATOM 611 O O . LYS A 1 81 ? 11.68 -10.688 -19.016 1 96.81 81 LYS A O 1
ATOM 616 N N . GLY A 1 82 ? 9.938 -10.227 -20.172 1 95.38 82 GLY A N 1
ATOM 617 C CA . GLY A 1 82 ? 10.336 -11.117 -21.25 1 95.38 82 GLY A CA 1
ATOM 618 C C . GLY A 1 82 ? 9.977 -12.562 -20.984 1 95.38 82 GLY A C 1
ATOM 619 O O . GLY A 1 82 ? 10.594 -13.477 -21.547 1 95.38 82 GLY A O 1
ATOM 620 N N . TRP A 1 83 ? 9.055 -12.82 -20.109 1 95.56 83 TRP A N 1
ATOM 621 C CA . TRP A 1 83 ? 8.641 -14.172 -19.766 1 95.56 83 TRP A CA 1
ATOM 622 C C . TRP A 1 83 ? 7.594 -14.688 -20.75 1 95.56 83 TRP A C 1
ATOM 624 O O . TRP A 1 83 ? 6.418 -14.828 -20.406 1 95.56 83 TRP A O 1
ATOM 634 N N . GLN A 1 84 ? 7.965 -15.109 -21.828 1 86.25 84 GLN A N 1
ATOM 635 C CA . GLN A 1 84 ? 7.133 -15.359 -23 1 86.25 84 GLN A CA 1
ATOM 636 C C . GLN A 1 84 ? 6.398 -16.688 -22.875 1 86.25 84 GLN A C 1
ATOM 638 O O . GLN A 1 84 ? 5.355 -16.891 -23.5 1 86.25 84 GLN A O 1
ATOM 643 N N . SER A 1 85 ? 6.863 -17.578 -22.156 1 87.81 85 SER A N 1
ATOM 644 C CA . SER A 1 85 ? 6.242 -18.891 -22.094 1 87.81 85 SER A CA 1
ATOM 645 C C . SER A 1 85 ? 5.07 -18.906 -21.125 1 87.81 85 SER A C 1
ATOM 647 O O . SER A 1 85 ? 4.305 -19.875 -21.078 1 87.81 85 SER A O 1
ATOM 649 N N . LEU A 1 86 ? 4.887 -17.906 -20.406 1 94.31 86 LEU A N 1
ATOM 650 C CA . LEU A 1 86 ? 3.85 -17.844 -19.375 1 94.31 86 LEU A CA 1
ATOM 651 C C . LEU A 1 86 ? 2.553 -17.281 -19.953 1 94.31 86 LEU A C 1
ATOM 653 O O . LEU A 1 86 ? 2.555 -16.219 -20.578 1 94.31 86 LEU A O 1
ATOM 657 N N . THR A 1 87 ? 1.441 -18.109 -19.828 1 95.81 87 THR A N 1
ATOM 658 C CA . THR A 1 87 ? 0.137 -17.594 -20.219 1 95.81 87 THR A CA 1
ATOM 659 C C . THR A 1 87 ? -0.64 -17.078 -19 1 95.81 87 THR A C 1
ATOM 661 O O . THR A 1 87 ? -0.374 -17.5 -17.875 1 95.81 87 THR A O 1
ATOM 664 N N . GLN A 1 88 ? -1.562 -16.266 -19.312 1 97.69 88 GLN A N 1
ATOM 665 C CA . GLN A 1 88 ? -2.424 -15.781 -18.234 1 97.69 88 GLN A CA 1
ATOM 666 C C . GLN A 1 88 ? -3.178 -16.938 -17.578 1 97.69 88 GLN A C 1
ATOM 668 O O . GLN A 1 88 ? -3.395 -16.922 -16.359 1 97.69 88 GLN A O 1
ATOM 673 N N . GLU A 1 89 ? -3.604 -17.859 -18.406 1 98 89 GLU A N 1
ATOM 674 C CA . GLU A 1 89 ? -4.324 -19.016 -17.906 1 98 89 GLU A CA 1
ATOM 675 C C . GLU A 1 89 ? -3.453 -19.844 -16.953 1 98 89 GLU A C 1
ATOM 677 O O . GLU A 1 89 ? -3.934 -20.344 -15.938 1 98 89 GLU A O 1
ATOM 682 N N . ASP A 1 90 ? -2.176 -19.984 -17.281 1 97.94 90 ASP A N 1
ATOM 683 C CA . ASP A 1 90 ? -1.242 -20.656 -16.391 1 97.94 90 ASP A CA 1
ATOM 684 C C . ASP A 1 90 ? -1.14 -19.938 -15.047 1 97.94 90 ASP A C 1
ATOM 686 O O . ASP A 1 90 ? -1.151 -20.578 -13.992 1 97.94 90 ASP A O 1
ATOM 690 N N . ILE A 1 91 ? -1.048 -18.688 -15.078 1 98.75 91 ILE A N 1
ATOM 691 C CA . ILE A 1 91 ? -0.934 -17.875 -13.875 1 98.75 91 ILE A CA 1
ATOM 692 C C . ILE A 1 91 ? -2.195 -18.031 -13.023 1 98.75 91 ILE A C 1
ATOM 694 O O . ILE A 1 91 ? -2.115 -18.234 -11.812 1 98.75 91 ILE A O 1
ATOM 698 N N . ARG A 1 92 ? -3.299 -17.953 -13.695 1 98.81 92 ARG A N 1
ATOM 699 C CA . ARG A 1 92 ? -4.574 -18.078 -13 1 98.81 92 ARG A CA 1
ATOM 700 C C . ARG A 1 92 ? -4.676 -19.422 -12.281 1 98.81 92 ARG A C 1
ATOM 702 O O . ARG A 1 92 ? -4.949 -19.469 -11.078 1 98.81 92 ARG A O 1
ATOM 709 N N . LYS A 1 93 ? -4.484 -20.453 -13.039 1 98.81 93 LYS A N 1
ATOM 710 C CA . LYS A 1 93 ? -4.633 -21.797 -12.492 1 98.81 93 LYS A CA 1
ATOM 711 C C . LYS A 1 93 ? -3.697 -22.016 -11.305 1 98.81 93 LYS A C 1
ATOM 713 O O . LYS A 1 93 ? -4.121 -22.5 -10.25 1 98.81 93 LYS A O 1
ATOM 718 N N . HIS A 1 94 ? -2.471 -21.656 -11.445 1 98.75 94 HIS A N 1
ATOM 719 C CA . HIS A 1 94 ? -1.512 -21.859 -10.367 1 98.75 94 HIS A CA 1
ATOM 720 C C . HIS A 1 94 ? -1.809 -20.938 -9.188 1 98.75 94 HIS A C 1
ATOM 722 O O . HIS A 1 94 ? -1.599 -21.328 -8.031 1 98.75 94 HIS A O 1
ATOM 728 N N . SER A 1 95 ? -2.281 -19.75 -9.438 1 98.88 95 SER A N 1
ATOM 729 C CA . SER A 1 95 ? -2.645 -18.844 -8.359 1 98.88 95 SER A CA 1
ATOM 730 C C . SER A 1 95 ? -3.812 -19.391 -7.543 1 98.88 95 SER A C 1
ATOM 732 O O . SER A 1 95 ? -3.875 -19.203 -6.328 1 98.88 95 SER A O 1
ATOM 734 N N . ASP A 1 96 ? -4.797 -20.016 -8.219 1 98.88 96 ASP A N 1
ATOM 735 C CA . ASP A 1 96 ? -5.898 -20.656 -7.508 1 98.88 96 ASP A CA 1
ATOM 736 C C . ASP A 1 96 ? -5.387 -21.719 -6.531 1 98.88 96 ASP A C 1
ATOM 738 O O . ASP A 1 96 ? -5.84 -21.781 -5.387 1 98.88 96 ASP A O 1
ATOM 742 N N . ASP A 1 97 ? -4.469 -22.516 -7.023 1 98.81 97 ASP A N 1
ATOM 743 C CA . ASP A 1 97 ? -3.875 -23.547 -6.176 1 98.81 97 ASP A CA 1
ATOM 744 C C . ASP A 1 97 ? -3.184 -22.922 -4.961 1 98.81 97 ASP A C 1
ATOM 746 O O . ASP A 1 97 ? -3.328 -23.406 -3.84 1 98.81 97 ASP A O 1
ATOM 750 N N . ILE A 1 98 ? -2.412 -21.906 -5.215 1 98.88 98 ILE A N 1
ATOM 751 C CA . ILE A 1 98 ? -1.694 -21.234 -4.137 1 98.88 98 ILE A CA 1
ATOM 752 C C . ILE A 1 98 ? -2.691 -20.641 -3.146 1 98.88 98 ILE A C 1
ATOM 754 O O . ILE A 1 98 ? -2.49 -20.703 -1.933 1 98.88 98 ILE A O 1
ATOM 758 N N . TYR A 1 99 ? -3.746 -20.031 -3.656 1 98.88 99 TYR A N 1
ATOM 759 C CA . TYR A 1 99 ? -4.738 -19.406 -2.781 1 98.88 99 TYR A CA 1
ATOM 760 C C . TYR A 1 99 ? -5.34 -20.438 -1.832 1 98.88 99 TYR A C 1
ATOM 762 O O . TYR A 1 99 ? -5.52 -20.172 -0.644 1 98.88 99 TYR A O 1
ATOM 770 N N . VAL A 1 100 ? -5.711 -21.609 -2.354 1 98.81 100 VAL A N 1
ATOM 771 C CA . VAL A 1 100 ? -6.258 -22.688 -1.537 1 98.81 100 VAL A CA 1
ATOM 772 C C . VAL A 1 100 ? -5.27 -23.047 -0.432 1 98.81 100 VAL A C 1
ATOM 774 O O . VAL A 1 100 ? -5.66 -23.219 0.727 1 98.81 100 VAL A O 1
ATOM 777 N N . ARG A 1 101 ? -4 -23.109 -0.726 1 98.5 101 ARG A N 1
ATOM 778 C CA . ARG A 1 101 ? -2.98 -23.422 0.268 1 98.5 101 ARG A CA 1
ATOM 779 C C . ARG A 1 101 ? -2.861 -22.312 1.305 1 98.5 101 ARG A C 1
ATOM 781 O O . ARG A 1 101 ? -2.691 -22.578 2.496 1 98.5 101 ARG A O 1
ATOM 788 N N . LEU A 1 102 ? -2.977 -21.031 0.893 1 98.56 102 LEU A N 1
ATOM 789 C CA . LEU A 1 102 ? -2.91 -19.891 1.81 1 98.56 102 LEU A CA 1
ATOM 790 C C . LEU A 1 102 ? -4.047 -19.953 2.824 1 98.56 102 LEU A C 1
ATOM 792 O O . LEU A 1 102 ? -3.857 -19.609 3.994 1 98.56 102 LEU A O 1
ATOM 796 N N . THR A 1 103 ? -5.258 -20.359 2.352 1 98.25 103 THR A N 1
ATOM 797 C CA . THR A 1 103 ? -6.43 -20.328 3.221 1 98.25 103 THR A CA 1
ATOM 798 C C . THR A 1 103 ? -6.422 -21.516 4.18 1 98.25 103 THR A C 1
ATOM 800 O O . THR A 1 103 ? -7.09 -21.484 5.215 1 98.25 103 THR A O 1
ATOM 803 N N . ARG A 1 104 ? -5.613 -22.594 3.906 1 97.81 104 ARG A N 1
ATOM 804 C CA . ARG A 1 104 ? -5.559 -23.797 4.734 1 97.81 104 ARG A CA 1
ATOM 805 C C . ARG A 1 104 ? -4.391 -23.734 5.715 1 97.81 104 ARG A C 1
ATOM 807 O O . ARG A 1 104 ? -4.355 -24.484 6.695 1 97.81 104 ARG A O 1
ATOM 814 N N . ASP A 1 105 ? -3.479 -22.844 5.34 1 97.44 105 ASP A N 1
ATOM 815 C CA . ASP A 1 105 ? -2.289 -22.688 6.172 1 97.44 105 ASP A CA 1
ATOM 816 C C . ASP A 1 105 ? -2.658 -22.219 7.574 1 97.44 105 ASP A C 1
ATOM 818 O O . ASP A 1 105 ? -3.545 -21.375 7.734 1 97.44 105 ASP A O 1
ATOM 822 N N . SER A 1 106 ? -1.894 -22.641 8.594 1 96.94 106 SER A N 1
ATOM 823 C CA . SER A 1 106 ? -2.23 -22.391 9.992 1 96.94 106 SER A CA 1
ATOM 824 C C . SER A 1 106 ? -1.727 -21.016 10.438 1 96.94 106 SER A C 1
ATOM 826 O O . SER A 1 106 ? -2.045 -20.562 11.539 1 96.94 106 SER A O 1
ATOM 828 N N . THR A 1 107 ? -0.918 -20.391 9.656 1 98 107 THR A N 1
ATOM 829 C CA . THR A 1 107 ? -0.478 -19.047 10.008 1 98 107 THR A CA 1
ATOM 830 C C . THR A 1 107 ? -1.676 -18.141 10.273 1 98 107 THR A C 1
ATOM 832 O O . THR A 1 107 ? -2.613 -18.094 9.469 1 98 107 THR A O 1
ATOM 835 N N . PRO A 1 108 ? -1.676 -17.438 11.43 1 97.75 108 PRO A N 1
ATOM 836 C CA . PRO A 1 108 ? -2.787 -16.531 11.727 1 97.75 108 PRO A CA 1
ATOM 837 C C . PRO A 1 108 ? -2.992 -15.477 10.633 1 97.75 108 PRO A C 1
ATOM 839 O O . PRO A 1 108 ? -2.023 -15.023 10.023 1 97.75 108 PRO A O 1
ATOM 842 N N . GLU A 1 109 ? -4.184 -15.102 10.43 1 96.81 109 GLU A N 1
ATOM 843 C CA . GLU A 1 109 ? -4.57 -14.172 9.375 1 96.81 109 GLU A CA 1
ATOM 844 C C . GLU A 1 109 ? -3.834 -12.836 9.508 1 96.81 109 GLU A C 1
ATOM 846 O O . GLU A 1 109 ? -3.361 -12.281 8.523 1 96.81 109 GLU A O 1
ATOM 851 N N . TYR A 1 110 ? -3.76 -12.328 10.797 1 95.62 110 TYR A N 1
ATOM 852 C CA . TYR A 1 110 ? -3.143 -11.016 10.984 1 95.62 110 TYR A CA 1
ATOM 853 C C . TYR A 1 110 ? -1.675 -11.047 10.578 1 95.62 110 TYR A C 1
ATOM 855 O O . TYR A 1 110 ? -1.141 -10.047 10.094 1 95.62 110 TYR A O 1
ATOM 863 N N . ILE A 1 111 ? -0.968 -12.188 10.695 1 97.94 111 ILE A N 1
ATOM 864 C CA . ILE A 1 111 ? 0.424 -12.312 10.281 1 97.94 111 ILE A CA 1
ATOM 865 C C . ILE A 1 111 ? 0.505 -12.352 8.758 1 97.94 111 ILE A C 1
ATOM 867 O O . ILE A 1 111 ? 1.35 -11.688 8.156 1 97.94 111 ILE A O 1
ATOM 871 N N . LYS A 1 112 ? -0.395 -13.086 8.148 1 98.38 112 LYS A N 1
ATOM 872 C CA . LYS A 1 112 ? -0.42 -13.141 6.688 1 98.38 112 LYS A CA 1
ATOM 873 C C . LYS A 1 112 ? -0.696 -11.758 6.094 1 98.38 112 LYS A C 1
ATOM 875 O O . LYS A 1 112 ? -0.015 -11.336 5.16 1 98.38 112 LYS A O 1
ATOM 880 N N . CYS A 1 113 ? -1.664 -11.078 6.645 1 98.56 113 CYS A N 1
ATOM 881 C CA . CYS A 1 113 ? -2.02 -9.758 6.141 1 98.56 113 CYS A CA 1
ATOM 882 C C . CYS A 1 113 ? -0.853 -8.789 6.285 1 98.56 113 CYS A C 1
ATOM 884 O O . CYS A 1 113 ? -0.559 -8.023 5.367 1 98.56 113 CYS A O 1
ATOM 886 N N . ARG A 1 114 ? -0.201 -8.797 7.402 1 98.12 114 ARG A N 1
ATOM 887 C CA . ARG A 1 114 ? 0.955 -7.941 7.645 1 98.12 114 ARG A CA 1
ATOM 888 C C . ARG A 1 114 ? 2.041 -8.18 6.602 1 98.12 114 ARG A C 1
ATOM 890 O O . ARG A 1 114 ? 2.557 -7.234 6.004 1 98.12 114 ARG A O 1
ATOM 897 N N . GLU A 1 115 ? 2.371 -9.438 6.328 1 98.19 115 GLU A N 1
ATOM 898 C CA . GLU A 1 115 ? 3.438 -9.797 5.398 1 98.19 115 GLU A CA 1
ATOM 899 C C . GLU A 1 115 ? 3.057 -9.438 3.963 1 98.19 115 GLU A C 1
ATOM 901 O O . GLU A 1 115 ? 3.869 -8.883 3.221 1 98.19 115 GLU A O 1
ATOM 906 N N . PHE A 1 116 ? 1.871 -9.719 3.602 1 98.81 116 PHE A N 1
ATOM 907 C CA . PHE A 1 116 ? 1.459 -9.453 2.23 1 98.81 116 PHE A CA 1
ATOM 908 C C . PHE A 1 116 ? 1.366 -7.949 1.979 1 98.81 116 PHE A C 1
ATOM 910 O O . PHE A 1 116 ? 1.787 -7.461 0.928 1 98.81 116 PHE A O 1
ATOM 917 N N . ASN A 1 117 ? 0.766 -7.195 2.973 1 98.44 117 ASN A N 1
ATOM 918 C CA . ASN A 1 117 ? 0.705 -5.746 2.83 1 98.44 117 ASN A CA 1
ATOM 919 C C . ASN A 1 117 ? 2.092 -5.141 2.635 1 98.44 117 ASN A C 1
ATOM 921 O O . ASN A 1 117 ? 2.26 -4.199 1.859 1 98.44 117 ASN A O 1
ATOM 925 N N . ARG A 1 118 ? 3.037 -5.676 3.346 1 97.38 118 ARG A N 1
ATOM 926 C CA . ARG A 1 118 ? 4.395 -5.148 3.26 1 97.38 118 ARG A CA 1
ATOM 927 C C . ARG A 1 118 ? 5.043 -5.516 1.93 1 97.38 118 ARG A C 1
ATOM 929 O O . ARG A 1 118 ? 5.613 -4.66 1.252 1 97.38 118 ARG A O 1
ATOM 936 N N . ARG A 1 119 ? 4.93 -6.707 1.506 1 97.75 119 ARG A N 1
ATOM 937 C CA . ARG A 1 119 ? 5.684 -7.238 0.374 1 97.75 119 ARG A CA 1
ATOM 938 C C . ARG A 1 119 ? 5.062 -6.801 -0.949 1 97.75 119 ARG A C 1
ATOM 940 O O . ARG A 1 119 ? 5.758 -6.711 -1.965 1 97.75 119 ARG A O 1
ATOM 947 N N . LEU A 1 120 ? 3.799 -6.496 -0.961 1 98.62 120 LEU A N 1
ATOM 948 C CA . LEU A 1 120 ? 3.107 -6.328 -2.234 1 98.62 120 LEU A CA 1
ATOM 949 C C . LEU A 1 120 ? 2.965 -4.852 -2.582 1 98.62 120 LEU A C 1
ATOM 951 O O . LEU A 1 120 ? 2.324 -4.5 -3.576 1 98.62 120 LEU A O 1
ATOM 955 N N . VAL A 1 121 ? 3.578 -3.939 -1.821 1 97.44 121 VAL A N 1
ATOM 956 C CA . VAL A 1 121 ? 3.436 -2.5 -2.021 1 97.44 121 VAL A CA 1
ATOM 957 C C . VAL A 1 121 ? 3.783 -2.141 -3.463 1 97.44 121 VAL A C 1
ATOM 959 O O . VAL A 1 121 ? 3.025 -1.437 -4.133 1 97.44 121 VAL A O 1
ATOM 962 N N . PRO A 1 122 ? 4.918 -2.688 -4.055 1 96.69 122 PRO A N 1
ATOM 963 C CA . PRO A 1 122 ? 5.227 -2.311 -5.434 1 96.69 122 PRO A CA 1
ATOM 964 C C . PRO A 1 122 ? 4.18 -2.801 -6.43 1 96.69 122 PRO A C 1
ATOM 966 O O . PRO A 1 122 ? 3.801 -2.066 -7.344 1 96.69 122 PRO A O 1
ATOM 969 N N . PHE A 1 123 ? 3.695 -3.963 -6.266 1 98.38 123 PHE A N 1
ATOM 970 C CA . PHE A 1 123 ? 2.705 -4.492 -7.195 1 98.38 123 PHE A CA 1
ATOM 971 C C . PHE A 1 123 ? 1.383 -3.746 -7.062 1 98.38 123 PHE A C 1
ATOM 973 O O . PHE A 1 123 ? 0.722 -3.457 -8.062 1 98.38 123 PHE A O 1
ATOM 980 N N . ILE A 1 124 ? 0.987 -3.459 -5.832 1 98.5 124 ILE A N 1
ATOM 981 C CA . ILE A 1 124 ? -0.251 -2.729 -5.582 1 98.5 124 ILE A CA 1
ATOM 982 C C . ILE A 1 124 ? -0.17 -1.344 -6.223 1 98.5 124 ILE A C 1
ATOM 984 O O . ILE A 1 124 ? -1.157 -0.848 -6.77 1 98.5 124 ILE A O 1
ATOM 988 N N . GLY A 1 125 ? 0.975 -0.768 -6.121 1 96.81 125 GLY A N 1
ATOM 989 C CA . GLY A 1 125 ? 1.167 0.49 -6.824 1 96.81 125 GLY A CA 1
ATOM 990 C C . GLY A 1 125 ? 0.873 0.393 -8.312 1 96.81 125 GLY A C 1
ATOM 991 O O . GLY A 1 125 ? 0.196 1.257 -8.875 1 96.81 125 GLY A O 1
ATOM 992 N N . GLU A 1 126 ? 1.343 -0.6 -8.93 1 95.81 126 GLU A N 1
ATOM 993 C CA . GLU A 1 126 ? 1.088 -0.822 -10.352 1 95.81 126 GLU A CA 1
ATOM 994 C C . GLU A 1 126 ? -0.395 -1.065 -10.617 1 95.81 126 GLU A C 1
ATOM 996 O O . GLU A 1 126 ? -0.942 -0.583 -11.609 1 95.81 126 GLU A O 1
ATOM 1001 N N . LEU A 1 127 ? -0.984 -1.818 -9.781 1 97.38 127 LEU A N 1
ATOM 1002 C CA . LEU A 1 127 ? -2.393 -2.178 -9.906 1 97.38 127 LEU A CA 1
ATOM 1003 C C . LEU A 1 127 ? -3.275 -0.936 -9.883 1 97.38 127 LEU A C 1
ATOM 1005 O O . LEU A 1 127 ? -4.188 -0.801 -10.703 1 97.38 127 LEU A O 1
ATOM 1009 N N . LEU A 1 128 ? -2.986 -0.111 -8.938 1 95.5 128 LEU A N 1
ATOM 1010 C CA . LEU A 1 128 ? -3.859 1.033 -8.703 1 95.5 128 LEU A CA 1
ATOM 1011 C C . LEU A 1 128 ? -3.539 2.168 -9.672 1 95.5 128 LEU A C 1
ATOM 1013 O O . LEU A 1 128 ? -4.359 3.068 -9.875 1 95.5 128 LEU A O 1
ATOM 1017 N N . ALA A 1 12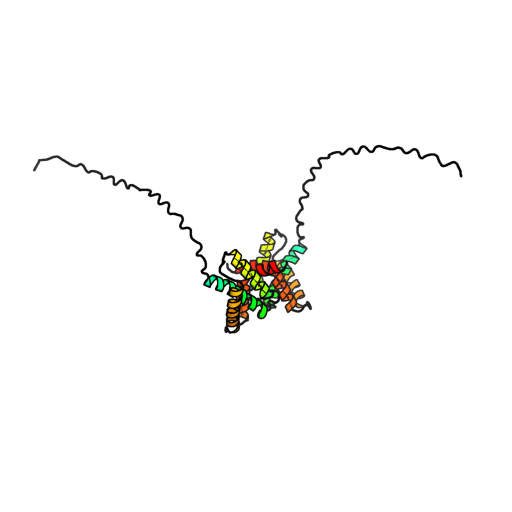9 ? -2.412 2.188 -10.234 1 89.81 129 ALA A N 1
ATOM 1018 C CA . ALA A 1 129 ? -2.088 3.152 -11.281 1 89.81 129 ALA A CA 1
ATOM 1019 C C . ALA A 1 129 ? -2.895 2.879 -12.547 1 89.81 129 ALA A C 1
ATOM 1021 O O . ALA A 1 129 ? -3.26 3.809 -13.266 1 89.81 129 ALA A O 1
ATOM 1022 N N . ARG A 1 130 ? -3.158 1.777 -12.789 1 78.69 130 ARG A N 1
ATOM 1023 C CA . ARG A 1 130 ? -3.848 1.393 -14.016 1 78.69 130 ARG A CA 1
ATOM 1024 C C . ARG A 1 130 ? -5.359 1.438 -13.828 1 78.69 130 ARG A C 1
ATOM 1026 O O . ARG A 1 130 ? -6.109 1.535 -14.805 1 78.69 130 ARG A O 1
ATOM 1033 N N . GLY A 1 131 ? -5.762 1.126 -12.695 1 63.81 131 GLY A N 1
ATOM 1034 C CA . GLY A 1 131 ? -7.191 1.219 -12.461 1 63.81 131 GLY A CA 1
ATOM 1035 C C . GLY A 1 131 ? -7.746 2.613 -12.688 1 63.81 131 GLY A C 1
ATOM 1036 O O . GLY A 1 131 ? -8.961 2.795 -12.797 1 63.81 131 GLY A O 1
ATOM 1037 N N . ARG A 1 132 ? -7.039 3.641 -12.758 1 53.25 132 ARG A N 1
ATOM 1038 C CA . ARG A 1 132 ? -7.492 5.004 -13.008 1 53.25 132 ARG A CA 1
ATOM 1039 C C . ARG A 1 132 ? -7.711 5.242 -14.5 1 53.25 132 ARG A C 1
ATOM 1041 O O . ARG A 1 132 ? -8.281 6.262 -14.891 1 53.25 132 ARG A O 1
ATOM 1048 N N . GLY A 1 133 ? -7.391 4.395 -15.398 1 40.47 133 GLY A N 1
ATOM 1049 C CA . GLY A 1 133 ? -7.676 4.539 -16.812 1 40.47 133 GLY A CA 1
ATOM 1050 C C . GLY A 1 133 ? -8.922 3.791 -17.25 1 40.47 133 GLY A C 1
ATOM 1051 O O . GLY A 1 133 ? -9.391 2.893 -16.562 1 40.47 133 GLY A O 1
ATOM 1052 N N . MET B 1 1 ? -18.953 73.375 -71.625 1 29 1 MET B N 1
ATOM 1053 C CA . MET B 1 1 ? -19.016 72.062 -70.938 1 29 1 MET B CA 1
ATOM 1054 C C . MET B 1 1 ? -17.781 71.25 -71.25 1 29 1 MET B C 1
ATOM 1056 O O . MET B 1 1 ? -17.75 70.062 -70.875 1 29 1 MET B O 1
ATOM 1060 N N . MET B 1 2 ? -16.969 71.625 -72.062 1 31.56 2 MET B N 1
ATOM 1061 C CA . MET B 1 2 ? -15.805 71 -72.625 1 31.56 2 MET B CA 1
ATOM 1062 C C . MET B 1 2 ? -14.734 70.75 -71.562 1 31.56 2 MET B C 1
ATOM 1064 O O . MET B 1 2 ? -13.859 69.938 -71.75 1 31.56 2 MET B O 1
ATOM 1068 N N . GLY B 1 3 ? -14.391 72 -70.875 1 27.3 3 GLY B N 1
ATOM 1069 C CA . GLY B 1 3 ? -12.992 72.125 -70.5 1 27.3 3 GLY B CA 1
ATOM 1070 C C . GLY B 1 3 ? -12.484 70.938 -69.688 1 27.3 3 GLY B C 1
ATOM 1071 O O . GLY B 1 3 ? -13.242 70 -69.438 1 27.3 3 GLY B O 1
ATOM 1072 N N . ASN B 1 4 ? -11.672 71.188 -68.5 1 26.39 4 ASN B N 1
ATOM 1073 C CA . ASN B 1 4 ? -10.305 71 -68 1 26.39 4 ASN B CA 1
ATOM 1074 C C . ASN B 1 4 ? -10.148 69.562 -67.438 1 26.39 4 ASN B C 1
ATOM 1076 O O . ASN B 1 4 ? -11.109 69 -66.875 1 26.39 4 ASN B O 1
ATOM 1080 N N . ILE B 1 5 ? -8.719 69.062 -67.25 1 25.94 5 ILE B N 1
ATOM 1081 C CA . ILE B 1 5 ? -7.566 68.188 -67.375 1 25.94 5 ILE B CA 1
ATOM 1082 C C . ILE B 1 5 ? -7.465 67.312 -66.125 1 25.94 5 ILE B C 1
ATOM 1084 O O . ILE B 1 5 ? -7.25 66.062 -66.25 1 25.94 5 ILE B O 1
ATOM 1088 N N . LEU B 1 6 ? -7.055 67.938 -65 1 26.55 6 LEU B N 1
ATOM 1089 C CA . LEU B 1 6 ? -5.926 67.438 -64.188 1 26.55 6 LEU B CA 1
ATOM 1090 C C . LEU B 1 6 ? -6.289 66.125 -63.531 1 26.55 6 LEU B C 1
ATOM 1092 O O . LEU B 1 6 ? -5.578 65.125 -63.656 1 26.55 6 LEU B O 1
ATOM 1096 N N . LYS B 1 7 ? -5.961 66.062 -61.938 1 28.81 7 LYS B N 1
ATOM 1097 C CA . LYS B 1 7 ? -5.125 65.312 -61 1 28.81 7 LYS B CA 1
ATOM 1098 C C . LYS B 1 7 ? -5.801 64 -60.594 1 28.81 7 LYS B C 1
ATOM 1100 O O . LYS B 1 7 ? -6.836 64.062 -59.906 1 28.81 7 LYS B O 1
ATOM 1105 N N . LYS B 1 8 ? -5.793 63.062 -61.438 1 29.38 8 LYS B N 1
ATOM 1106 C CA . LYS B 1 8 ? -5.988 61.625 -61.312 1 29.38 8 LYS B CA 1
ATOM 1107 C C . LYS B 1 8 ? -5.125 61.031 -60.188 1 29.38 8 LYS B C 1
ATOM 1109 O O . LYS B 1 8 ? -4.957 59.812 -60.062 1 29.38 8 LYS B O 1
ATOM 1114 N N . LEU B 1 9 ? -4.105 61.812 -59.594 1 30.03 9 LEU B N 1
ATOM 1115 C CA . LEU B 1 9 ? -3.082 60.938 -59 1 30.03 9 LEU B CA 1
ATOM 1116 C C . LEU B 1 9 ? -3.668 60.062 -57.906 1 30.03 9 LEU B C 1
ATOM 1118 O O . LEU B 1 9 ? -4.098 60.562 -56.875 1 30.03 9 LEU B O 1
ATOM 1122 N N . ASN B 1 10 ? -4.438 59.062 -58.281 1 29.22 10 ASN B N 1
ATOM 1123 C CA . ASN B 1 10 ? -4.895 57.969 -57.406 1 29.22 10 ASN B CA 1
ATOM 1124 C C . ASN B 1 10 ? -3.758 57.438 -56.562 1 29.22 10 ASN B C 1
ATOM 1126 O O . ASN B 1 10 ? -2.863 56.75 -57.062 1 29.22 10 ASN B O 1
ATOM 1130 N N . CYS B 1 11 ? -3.127 58.375 -55.688 1 28.55 11 CYS B N 1
ATOM 1131 C CA . CYS B 1 11 ? -2.145 57.875 -54.719 1 28.55 11 CYS B CA 1
ATOM 1132 C C . CYS B 1 11 ? -2.639 56.594 -54.062 1 28.55 11 CYS B C 1
ATOM 1134 O O . CYS B 1 11 ? -3.666 56.594 -53.375 1 28.55 11 CYS B O 1
ATOM 1136 N N . ILE B 1 12 ? -2.365 55.438 -54.688 1 32.12 12 ILE B N 1
ATOM 1137 C CA . ILE B 1 12 ? -2.375 54.062 -54.156 1 32.12 12 ILE B CA 1
ATOM 1138 C C . ILE B 1 12 ? -1.64 54 -52.844 1 32.12 12 ILE B C 1
ATOM 1140 O O . ILE B 1 12 ? -0.421 54.188 -52.781 1 32.12 12 ILE B O 1
ATOM 1144 N N . ALA B 1 13 ? -2.158 54.656 -51.75 1 29.25 13 ALA B N 1
ATOM 1145 C CA . ALA B 1 13 ? -1.665 54.531 -50.375 1 29.25 13 ALA B CA 1
ATOM 1146 C C . ALA B 1 13 ? -1.402 53.094 -50.031 1 29.25 13 ALA B C 1
ATOM 1148 O O . ALA B 1 13 ? -2.336 52.281 -49.938 1 29.25 13 ALA B O 1
ATOM 1149 N N . SER B 1 14 ? -0.287 52.469 -50.562 1 31.12 14 SER B N 1
ATOM 1150 C CA . SER B 1 14 ? 0.258 51.219 -50.062 1 31.12 14 SER B CA 1
ATOM 1151 C C . SER B 1 14 ? 0.382 51.219 -48.531 1 31.12 14 SER B C 1
ATOM 1153 O O . SER B 1 14 ? 1.209 51.969 -48 1 31.12 14 SER B O 1
ATOM 1155 N N . LEU B 1 15 ? -0.742 51.219 -47.844 1 32.31 15 LEU B N 1
ATOM 1156 C CA . LEU B 1 15 ? -0.66 50.969 -46.406 1 32.31 15 LEU B CA 1
ATOM 1157 C C . LEU B 1 15 ? 0.304 49.844 -46.094 1 32.31 15 LEU B C 1
ATOM 1159 O O . LEU B 1 15 ? 0.024 48.688 -46.406 1 32.31 15 LEU B O 1
ATOM 1163 N N . LEU B 1 16 ? 1.653 50.031 -46.25 1 32.38 16 LEU B N 1
ATOM 1164 C CA . LEU B 1 16 ? 2.689 49.156 -45.719 1 32.38 16 LEU B CA 1
ATOM 1165 C C . LEU B 1 16 ? 2.428 48.844 -44.25 1 32.38 16 LEU B C 1
ATOM 1167 O O . LEU B 1 16 ? 2.436 49.75 -43.406 1 32.38 16 LEU B O 1
ATOM 1171 N N . VAL B 1 17 ? 1.596 47.844 -44.031 1 33.38 17 VAL B N 1
ATOM 1172 C CA . VAL B 1 17 ? 1.446 47.219 -42.719 1 33.38 17 VAL B CA 1
ATOM 1173 C C . VAL B 1 17 ? 2.822 46.969 -42.125 1 33.38 17 VAL B C 1
ATOM 1175 O O . VAL B 1 17 ? 3.598 46.156 -42.625 1 33.38 17 VAL B O 1
ATOM 1178 N N . LEU B 1 18 ? 3.465 48.062 -41.656 1 34.22 18 LEU B N 1
ATOM 1179 C CA . LEU B 1 18 ? 4.652 47.875 -40.812 1 34.22 18 LEU B CA 1
ATOM 1180 C C . LEU B 1 18 ? 4.398 46.875 -39.719 1 34.22 18 LEU B C 1
ATOM 1182 O O . LEU B 1 18 ? 3.598 47.125 -38.812 1 34.22 18 LEU B O 1
ATOM 1186 N N . VAL B 1 19 ? 4.52 45.562 -40.125 1 36.59 19 VAL B N 1
ATOM 1187 C CA . VAL B 1 19 ? 4.582 44.5 -39.125 1 36.59 19 VAL B CA 1
ATOM 1188 C C . VAL B 1 19 ? 5.672 44.844 -38.094 1 36.59 19 VAL B C 1
ATOM 1190 O O . VAL B 1 19 ? 6.859 44.812 -38.438 1 36.59 19 VAL B O 1
ATOM 1193 N N . THR B 1 20 ? 5.52 45.906 -37.344 1 35.94 20 THR B N 1
ATOM 1194 C CA . THR B 1 20 ? 6.477 46.031 -36.25 1 35.94 20 THR B CA 1
ATOM 1195 C C . THR B 1 20 ? 6.547 44.75 -35.438 1 35.94 20 THR B C 1
ATOM 1197 O O . THR B 1 20 ? 5.527 44.25 -34.938 1 35.94 20 THR B O 1
ATOM 1200 N N . ILE B 1 21 ? 7.414 43.75 -35.906 1 38.25 21 ILE B N 1
ATOM 1201 C CA . ILE B 1 21 ? 7.875 42.625 -35.094 1 38.25 21 ILE B CA 1
ATOM 1202 C C . ILE B 1 21 ? 8.281 43.094 -33.719 1 38.25 21 ILE B C 1
ATOM 1204 O O . ILE B 1 21 ? 9.336 43.719 -33.531 1 38.25 21 ILE B O 1
ATOM 1208 N N . SER B 1 22 ? 7.496 43.906 -33.094 1 36.97 22 SER B N 1
ATOM 1209 C CA . SER B 1 22 ? 7.969 44.062 -31.734 1 36.97 22 SER B CA 1
ATOM 1210 C C . SER B 1 22 ? 8.273 42.688 -31.094 1 36.97 22 SER B C 1
ATOM 1212 O O . SER B 1 22 ? 7.426 41.812 -31.109 1 36.97 22 SER B O 1
ATOM 1214 N N . GLY B 1 23 ? 9.461 42.156 -31.312 1 39.09 23 GLY B N 1
ATOM 1215 C CA . GLY B 1 23 ? 10.023 41.062 -30.531 1 39.09 23 GLY B CA 1
ATOM 1216 C C . GLY B 1 23 ? 9.625 41.125 -29.062 1 39.09 23 GLY B C 1
ATOM 1217 O O . GLY B 1 23 ? 10.25 41.844 -28.281 1 39.09 23 GLY B O 1
ATOM 1218 N N . CYS B 1 24 ? 8.398 41.594 -28.828 1 38.19 24 CYS B N 1
ATOM 1219 C CA . CYS B 1 24 ? 8.141 41.438 -27.406 1 38.19 24 CYS B CA 1
ATOM 1220 C C . CYS B 1 24 ? 8.648 40.062 -26.906 1 38.19 24 CYS B C 1
ATOM 1222 O O . CYS B 1 24 ? 8.281 39.031 -27.453 1 38.19 24 CYS B O 1
ATOM 1224 N N . HIS B 1 25 ? 9.977 39.938 -26.688 1 40.59 25 HIS B N 1
ATOM 1225 C CA . HIS B 1 25 ? 10.406 38.875 -25.797 1 40.59 25 HIS B CA 1
ATOM 1226 C C . HIS B 1 25 ? 9.336 38.594 -24.734 1 40.59 25 HIS B C 1
ATOM 1228 O O . HIS B 1 25 ? 9.109 39.406 -23.844 1 40.59 25 HIS B O 1
ATOM 1234 N N . GLN B 1 26 ? 8.125 38.281 -25.125 1 40.94 26 GLN B N 1
ATOM 1235 C CA . GLN B 1 26 ? 7.285 37.75 -24.047 1 40.94 26 GLN B CA 1
ATOM 1236 C C . GLN B 1 26 ? 8.086 36.844 -23.125 1 40.94 26 GLN B C 1
ATOM 1238 O O . GLN B 1 26 ? 8.664 35.844 -23.578 1 40.94 26 GLN B O 1
ATOM 1243 N N . SER B 1 27 ? 8.711 37.375 -22.125 1 42.97 27 SER B N 1
ATOM 1244 C CA . SER B 1 27 ? 9.289 36.562 -21.047 1 42.97 27 SER B CA 1
ATOM 1245 C C . SER B 1 27 ? 8.477 35.312 -20.797 1 42.97 27 SER B C 1
ATOM 1247 O O . SER B 1 27 ? 7.242 35.344 -20.797 1 42.97 27 SER B O 1
ATOM 1249 N N . PRO B 1 28 ? 8.945 34.156 -21.172 1 43.16 28 PRO B N 1
ATOM 1250 C CA . PRO B 1 28 ? 8.234 32.938 -20.766 1 43.16 28 PRO B CA 1
ATOM 1251 C C . PRO B 1 28 ? 7.496 33.125 -19.438 1 43.16 28 PRO B C 1
ATOM 1253 O O . PRO B 1 28 ? 8.031 33.719 -18.5 1 43.16 28 PRO B O 1
ATOM 1256 N N . SER B 1 29 ? 6.309 33.438 -19.453 1 43.16 29 SER B N 1
ATOM 1257 C CA . SER B 1 29 ? 5.555 33.25 -18.219 1 43.16 29 SER B CA 1
ATOM 1258 C C . SER B 1 29 ? 6.105 32.094 -17.422 1 43.16 29 SER B C 1
ATOM 1260 O O . SER B 1 29 ? 6.062 30.938 -17.875 1 43.16 29 SER B O 1
ATOM 1262 N N . ILE B 1 30 ? 7.172 32.125 -16.797 1 40.97 30 ILE B N 1
ATOM 1263 C CA . ILE B 1 30 ? 7.539 31.141 -15.781 1 40.97 30 ILE B CA 1
ATOM 1264 C C . ILE B 1 30 ? 6.281 30.578 -15.117 1 40.97 30 ILE B C 1
ATOM 1266 O O . ILE B 1 30 ? 5.539 31.312 -14.469 1 40.97 30 ILE B O 1
ATOM 1270 N N . HIS B 1 31 ? 5.438 29.875 -15.812 1 44.16 31 HIS B N 1
ATOM 1271 C CA . HIS B 1 31 ? 4.504 29.047 -15.055 1 44.16 31 HIS B CA 1
ATOM 1272 C C . HIS B 1 31 ? 5.031 28.766 -13.656 1 44.16 31 HIS B C 1
ATOM 1274 O O . HIS B 1 31 ? 5.922 27.922 -13.484 1 44.16 31 HIS B O 1
ATOM 1280 N N . LYS B 1 32 ? 5.215 29.656 -12.789 1 44.91 32 LYS B N 1
ATOM 1281 C CA . LYS B 1 32 ? 5.586 29.531 -11.383 1 44.91 32 LYS B CA 1
ATOM 1282 C C . LYS B 1 32 ? 4.809 28.422 -10.703 1 44.91 32 LYS B C 1
ATOM 1284 O O . LYS B 1 32 ? 3.576 28.422 -10.695 1 44.91 32 LYS B O 1
ATOM 1289 N N . GLN B 1 33 ? 5.023 27.141 -10.828 1 49.5 33 GLN B N 1
ATOM 1290 C CA . GLN B 1 33 ? 4.453 26.141 -9.93 1 49.5 33 GLN B CA 1
ATOM 1291 C C . GLN B 1 33 ? 4.039 26.766 -8.602 1 49.5 33 GLN B C 1
ATOM 1293 O O . GLN B 1 33 ? 4.848 27.406 -7.93 1 49.5 33 GLN B O 1
ATOM 1298 N N . ALA B 1 34 ? 2.783 27.328 -8.492 1 57.59 34 ALA B N 1
ATOM 1299 C CA . ALA B 1 34 ? 2.209 28.016 -7.344 1 57.59 34 ALA B CA 1
ATOM 1300 C C . ALA B 1 34 ? 2.725 27.438 -6.035 1 57.59 34 ALA B C 1
ATOM 1302 O O . ALA B 1 34 ? 2.709 26.219 -5.844 1 57.59 34 ALA B O 1
ATOM 1303 N N . THR B 1 35 ? 3.578 28.109 -5.387 1 80.56 35 THR B N 1
ATOM 1304 C CA . THR B 1 35 ? 4.105 27.75 -4.074 1 80.56 35 THR B CA 1
ATOM 1305 C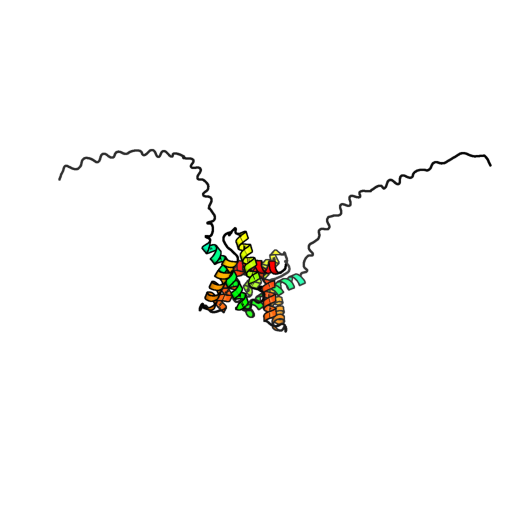 C . THR B 1 35 ? 2.977 27.375 -3.121 1 80.56 35 THR B C 1
ATOM 1307 O O . THR B 1 35 ? 1.99 28.109 -3 1 80.56 35 THR B O 1
ATOM 1310 N N . VAL B 1 36 ? 2.77 26.109 -2.682 1 90.75 36 VAL B N 1
ATOM 1311 C CA . VAL B 1 36 ? 1.799 25.672 -1.688 1 90.75 36 VAL B CA 1
ATOM 1312 C C . VAL B 1 36 ? 1.913 26.531 -0.433 1 90.75 36 VAL B C 1
ATOM 1314 O O . VAL B 1 36 ? 2.986 26.641 0.164 1 90.75 36 VAL B O 1
ATOM 1317 N N . PRO B 1 37 ? 0.844 27.297 -0.091 1 93.94 37 PRO B N 1
ATOM 1318 C CA . PRO B 1 37 ? 0.91 28.109 1.121 1 93.94 37 PRO B CA 1
ATOM 1319 C C . PRO B 1 37 ? 1.224 27.297 2.371 1 93.94 37 PRO B C 1
ATOM 1321 O O . PRO B 1 37 ? 0.907 26.109 2.428 1 93.94 37 PRO B O 1
ATOM 1324 N N . PRO B 1 38 ? 1.757 27.906 3.422 1 94.06 38 PRO B N 1
ATOM 1325 C CA . PRO B 1 38 ? 2.188 27.188 4.625 1 94.06 38 PRO B CA 1
ATOM 1326 C C . PRO B 1 38 ? 1.053 26.406 5.293 1 94.06 38 PRO B C 1
ATOM 1328 O O . PRO B 1 38 ? 1.263 25.297 5.773 1 94.06 38 PRO B O 1
ATOM 1331 N N . SER B 1 39 ? -0.124 27.016 5.383 1 95 39 SER B N 1
ATOM 1332 C CA . SER B 1 39 ? -1.253 26.328 6 1 95 39 SER B CA 1
ATOM 1333 C C . SER B 1 39 ? -1.613 25.062 5.238 1 95 39 SER B C 1
ATOM 1335 O O . SER B 1 39 ? -1.974 24.047 5.844 1 95 39 SER B O 1
ATOM 1337 N N . GLU B 1 40 ? -1.531 25.141 3.992 1 97.25 40 GLU B N 1
ATOM 1338 C CA . GLU B 1 40 ? -1.827 23.969 3.164 1 97.25 40 GLU B CA 1
ATOM 1339 C C . GLU B 1 40 ? -0.727 22.922 3.277 1 97.25 40 GLU B C 1
ATOM 1341 O O . GLU B 1 40 ? -1.003 21.719 3.246 1 97.25 40 GLU B O 1
ATOM 1346 N N . GLN B 1 41 ? 0.489 23.344 3.402 1 97.88 41 GLN B N 1
ATOM 1347 C CA . GLN B 1 41 ? 1.601 22.438 3.648 1 97.88 41 GLN B CA 1
ATOM 1348 C C . GLN B 1 41 ? 1.358 21.594 4.898 1 97.88 41 GLN B C 1
ATOM 1350 O O . GLN B 1 41 ? 1.472 20.375 4.863 1 97.88 41 GLN B O 1
ATOM 1355 N N . LEU B 1 42 ? 0.976 22.297 5.93 1 98.56 42 LEU B N 1
ATOM 1356 C CA . LEU B 1 42 ? 0.707 21.641 7.203 1 98.56 42 LEU B CA 1
ATOM 1357 C C . LEU B 1 42 ? -0.452 20.656 7.07 1 98.56 42 LEU B C 1
ATOM 1359 O O . LEU B 1 42 ? -0.369 19.531 7.547 1 98.56 42 LEU B O 1
ATOM 1363 N N . GLU B 1 43 ? -1.478 21.141 6.402 1 98.5 43 GLU B N 1
ATOM 1364 C CA . GLU B 1 43 ? -2.646 20.281 6.219 1 98.5 43 GLU B CA 1
ATOM 1365 C C . GLU B 1 43 ? -2.285 19 5.461 1 98.5 43 GLU B C 1
ATOM 1367 O O . GLU B 1 43 ? -2.727 17.906 5.824 1 98.5 43 GLU B O 1
ATOM 1372 N N . GLN B 1 44 ? -1.497 19.109 4.445 1 98.31 44 GLN B N 1
ATOM 1373 C CA . GLN B 1 44 ? -1.122 17.969 3.619 1 98.31 44 GLN B CA 1
ATOM 1374 C C . GLN B 1 44 ? -0.311 16.953 4.422 1 98.31 44 GLN B C 1
ATOM 1376 O O . GLN B 1 44 ? -0.642 15.766 4.449 1 98.31 44 GLN B O 1
ATOM 1381 N N . MET B 1 45 ? 0.668 17.406 5.152 1 98.69 45 MET B N 1
ATOM 1382 C CA . MET B 1 45 ? 1.529 16.484 5.895 1 98.69 45 MET B CA 1
ATOM 1383 C C . MET B 1 45 ? 0.784 15.867 7.074 1 98.69 45 MET B C 1
ATOM 1385 O O . MET B 1 45 ? 0.884 14.664 7.32 1 98.69 45 MET B O 1
ATOM 1389 N N . ALA B 1 46 ? 0.012 16.703 7.738 1 98.88 46 ALA B N 1
ATOM 1390 C CA . ALA B 1 46 ? -0.726 16.203 8.898 1 98.88 46 ALA B CA 1
ATOM 1391 C C . ALA B 1 46 ? -1.785 15.188 8.477 1 98.88 46 ALA B C 1
ATOM 1393 O O . ALA B 1 46 ? -2.031 14.211 9.188 1 98.88 46 ALA B O 1
ATOM 1394 N N . SER B 1 47 ? -2.42 15.43 7.355 1 98.88 47 SER B N 1
ATOM 1395 C CA . SER B 1 47 ? -3.439 14.508 6.855 1 98.88 47 SER B CA 1
ATOM 1396 C C . SER B 1 47 ? -2.838 13.148 6.52 1 98.88 47 SER B C 1
ATOM 1398 O O . SER B 1 47 ? -3.434 12.109 6.816 1 98.88 47 SER B O 1
ATOM 1400 N N . ILE B 1 48 ? -1.668 13.141 5.914 1 98.88 48 ILE B N 1
ATOM 1401 C CA . ILE B 1 48 ? -1.01 11.891 5.535 1 98.88 48 ILE B CA 1
ATOM 1402 C C . ILE B 1 48 ? -0.633 11.109 6.793 1 98.88 48 ILE B C 1
ATOM 1404 O O . ILE B 1 48 ? -0.848 9.898 6.863 1 98.88 48 ILE B O 1
ATOM 1408 N N . VAL B 1 49 ? -0.129 11.797 7.746 1 98.94 49 VAL B N 1
ATOM 1409 C CA . VAL B 1 49 ? 0.268 11.156 9 1 98.94 49 VAL B CA 1
ATOM 1410 C C . VAL B 1 49 ? -0.96 10.578 9.695 1 98.94 49 VAL B C 1
ATOM 1412 O O . VAL B 1 49 ? -0.956 9.414 10.109 1 98.94 49 VAL B O 1
ATOM 1415 N N . SER B 1 50 ? -1.997 11.336 9.758 1 98.94 50 SER B N 1
ATOM 1416 C CA . SER B 1 50 ? -3.207 10.906 10.453 1 98.94 50 SER B CA 1
ATOM 1417 C C . SER B 1 50 ? -3.869 9.734 9.742 1 98.94 50 SER B C 1
ATOM 1419 O O . SER B 1 50 ? -4.281 8.758 10.375 1 98.94 50 SER B O 1
ATOM 1421 N N . ALA B 1 51 ? -3.992 9.82 8.461 1 98.94 51 ALA B N 1
ATOM 1422 C CA . ALA B 1 51 ? -4.602 8.75 7.684 1 98.94 51 ALA B CA 1
ATOM 1423 C C . ALA B 1 51 ? -3.785 7.461 7.789 1 98.94 51 ALA B C 1
ATOM 1425 O O . ALA B 1 51 ? -4.348 6.367 7.863 1 98.94 51 ALA B O 1
ATOM 1426 N N . THR B 1 52 ? -2.496 7.613 7.836 1 98.94 52 THR B N 1
ATOM 1427 C CA . THR B 1 52 ? -1.64 6.445 7.98 1 98.94 52 THR B CA 1
ATOM 1428 C C . THR B 1 52 ? -1.821 5.809 9.359 1 98.94 52 THR B C 1
ATOM 1430 O O . THR B 1 52 ? -1.877 4.586 9.477 1 98.94 52 THR B O 1
ATOM 1433 N N . ARG B 1 53 ? -1.851 6.668 10.344 1 98.81 53 ARG B N 1
ATOM 1434 C CA . ARG B 1 53 ? -2.145 6.176 11.68 1 98.81 53 ARG B CA 1
ATOM 1435 C C . ARG B 1 53 ? -3.48 5.441 11.711 1 98.81 53 ARG B C 1
ATOM 1437 O O . ARG B 1 53 ? -3.6 4.387 12.336 1 98.81 53 ARG B O 1
ATOM 1444 N N . TYR B 1 54 ? -4.461 5.984 11.102 1 98.81 54 TYR B N 1
ATOM 1445 C CA . TYR B 1 54 ? -5.773 5.352 11.055 1 98.81 54 TYR B CA 1
ATOM 1446 C C . TYR B 1 54 ? -5.695 3.973 10.414 1 98.81 54 TYR B C 1
ATOM 1448 O O . TYR B 1 54 ? -6.305 3.018 10.906 1 98.81 54 TYR B O 1
ATOM 1456 N N . LEU B 1 55 ? -4.973 3.867 9.266 1 98.75 55 LEU B N 1
ATOM 1457 C CA . LEU B 1 55 ? -4.762 2.564 8.648 1 98.75 55 LEU B CA 1
ATOM 1458 C C . LEU B 1 55 ? -4.184 1.571 9.648 1 98.75 55 LEU B C 1
ATOM 1460 O O . LEU B 1 55 ? -4.684 0.45 9.781 1 98.75 55 LEU B O 1
ATOM 1464 N N . LYS B 1 56 ? -3.176 2.025 10.367 1 98.19 56 LYS B N 1
ATOM 1465 C CA . LYS B 1 56 ? -2.508 1.131 11.305 1 98.19 56 LYS B CA 1
ATOM 1466 C C . LYS B 1 56 ? -3.457 0.695 12.422 1 98.19 56 LYS B C 1
ATOM 1468 O O . LYS B 1 56 ? -3.5 -0.482 12.781 1 98.19 56 LYS B O 1
ATOM 1473 N N . MET B 1 57 ? -4.234 1.602 12.898 1 97.75 57 MET B N 1
ATOM 1474 C CA . MET B 1 57 ? -4.969 1.375 14.141 1 97.75 57 MET B CA 1
ATOM 1475 C C . MET B 1 57 ? -6.328 0.747 13.867 1 97.75 57 MET B C 1
ATOM 1477 O O . MET B 1 57 ? -6.867 0.022 14.703 1 97.75 57 MET B O 1
ATOM 1481 N N . ARG B 1 58 ? -6.82 0.962 12.664 1 96.69 58 ARG B N 1
ATOM 1482 C CA . ARG B 1 58 ? -8.227 0.623 12.477 1 96.69 58 ARG B CA 1
ATOM 1483 C C . ARG B 1 58 ? -8.422 -0.267 11.25 1 96.69 58 ARG B C 1
ATOM 1485 O O . ARG B 1 58 ? -9.484 -0.854 11.07 1 96.69 58 ARG B O 1
ATOM 1492 N N . CYS B 1 59 ? -7.414 -0.429 10.414 1 97.69 59 CYS B N 1
ATOM 1493 C CA . CYS B 1 59 ? -7.637 -1.059 9.117 1 97.69 59 CYS B CA 1
ATOM 1494 C C . CYS B 1 59 ? -6.758 -2.291 8.945 1 97.69 59 CYS B C 1
ATOM 1496 O O . CYS B 1 59 ? -6.312 -2.6 7.84 1 97.69 59 CYS B O 1
ATOM 1498 N N . ASN B 1 60 ? -6.375 -2.963 9.938 1 94.38 60 ASN B N 1
ATOM 1499 C CA . ASN B 1 60 ? -5.605 -4.199 9.891 1 94.38 60 ASN B CA 1
ATOM 1500 C C . ASN B 1 60 ? -4.27 -4.004 9.18 1 94.38 60 ASN B C 1
ATOM 1502 O O . ASN B 1 60 ? -3.861 -4.844 8.375 1 94.38 60 ASN B O 1
ATOM 1506 N N . ARG B 1 61 ? -3.662 -2.834 9.43 1 97.38 61 ARG B N 1
ATOM 1507 C CA . ARG B 1 61 ? -2.387 -2.555 8.781 1 97.38 61 ARG B CA 1
ATOM 1508 C C . ARG B 1 61 ? -1.244 -2.557 9.789 1 97.38 61 ARG B C 1
ATOM 1510 O O . ARG B 1 61 ? -0.507 -1.575 9.898 1 97.38 61 ARG B O 1
ATOM 1517 N N . SER B 1 62 ? -1.051 -3.672 10.445 1 96.19 62 SER B N 1
ATOM 1518 C CA . SER B 1 62 ? -0.015 -3.811 11.461 1 96.19 62 SER B CA 1
ATOM 1519 C C . SER B 1 62 ? 1.377 -3.807 10.836 1 96.19 62 SER B C 1
ATOM 1521 O O . SER B 1 62 ? 2.381 -3.693 11.539 1 96.19 62 SER B O 1
ATOM 1523 N N . ASP B 1 63 ? 1.417 -3.881 9.57 1 96.69 63 ASP B N 1
ATOM 1524 C CA . ASP B 1 63 ? 2.684 -3.809 8.852 1 96.69 63 ASP B CA 1
ATOM 1525 C C . ASP B 1 63 ? 3.271 -2.4 8.906 1 96.69 63 ASP B C 1
ATOM 1527 O O . ASP B 1 63 ? 4.465 -2.209 8.672 1 96.69 63 ASP B O 1
ATOM 1531 N N . LEU B 1 64 ? 2.488 -1.386 9.156 1 98.31 64 LEU B N 1
ATOM 1532 C CA . LEU B 1 64 ? 2.941 0 9.203 1 98.31 64 LEU B CA 1
ATOM 1533 C C . LEU B 1 64 ? 3.656 0.291 10.516 1 98.31 64 LEU B C 1
ATOM 1535 O O . LEU B 1 64 ? 3.297 -0.261 11.562 1 98.31 64 LEU B O 1
ATOM 1539 N N . PRO B 1 65 ? 4.668 1.115 10.469 1 97.31 65 PRO B N 1
ATOM 1540 C CA . PRO B 1 65 ? 5.457 1.378 11.672 1 97.31 65 PRO B CA 1
ATOM 1541 C C . PRO B 1 65 ? 4.734 2.279 12.672 1 97.31 65 PRO B C 1
ATOM 1543 O O . PRO B 1 65 ? 3.574 2.637 12.453 1 97.31 65 PRO B O 1
ATOM 1546 N N . ASP B 1 66 ? 5.43 2.6 13.773 1 96.62 66 ASP B N 1
ATOM 1547 C CA . ASP B 1 66 ? 4.859 3.426 14.828 1 96.62 66 ASP B CA 1
ATOM 1548 C C . ASP B 1 66 ? 4.73 4.879 14.383 1 96.62 66 ASP B C 1
ATOM 1550 O O . ASP B 1 66 ? 5.215 5.254 13.312 1 96.62 66 ASP B O 1
ATOM 1554 N N . GLU B 1 67 ? 4.074 5.641 15.172 1 97.44 67 GLU B N 1
ATOM 1555 C CA . GLU B 1 67 ? 3.727 7.016 14.828 1 97.44 67 GLU B CA 1
ATOM 1556 C C . GLU B 1 67 ? 4.977 7.867 14.617 1 97.44 67 GLU B C 1
ATOM 1558 O O . GLU B 1 67 ? 5.016 8.711 13.719 1 97.44 67 GLU B O 1
ATOM 1563 N N . GLN B 1 68 ? 5.949 7.66 15.523 1 97.5 68 GLN B N 1
ATOM 1564 C CA . GLN B 1 68 ? 7.164 8.461 15.398 1 97.5 68 GLN B CA 1
ATOM 1565 C C . GLN B 1 68 ? 7.852 8.211 14.055 1 97.5 68 GLN B C 1
ATOM 1567 O O . GLN B 1 68 ? 8.336 9.148 13.422 1 97.5 68 GLN B O 1
ATOM 1572 N N . SER B 1 69 ? 7.863 6.98 13.594 1 97.94 69 SER B N 1
ATOM 1573 C CA . SER B 1 69 ? 8.445 6.641 12.297 1 97.94 69 SER B CA 1
ATOM 1574 C C . SER B 1 69 ? 7.66 7.285 11.156 1 97.94 69 SER B C 1
ATOM 1576 O O . SER B 1 69 ? 8.25 7.777 10.195 1 97.94 69 SER B O 1
ATOM 1578 N N . ILE B 1 70 ? 6.391 7.273 11.242 1 98.62 70 ILE B N 1
ATOM 1579 C CA . ILE B 1 70 ? 5.523 7.898 10.25 1 98.62 70 ILE B CA 1
ATOM 1580 C C . ILE B 1 70 ? 5.809 9.398 10.18 1 98.62 70 ILE B C 1
ATOM 1582 O O . ILE B 1 70 ? 5.984 9.953 9.094 1 98.62 70 ILE B O 1
ATOM 1586 N N . LEU B 1 71 ? 5.945 10.039 11.375 1 98.44 71 LEU B N 1
ATOM 1587 C CA . LEU B 1 71 ? 6.234 11.469 11.477 1 98.44 71 LEU B CA 1
ATOM 1588 C C . LEU B 1 71 ? 7.586 11.797 10.852 1 98.44 71 LEU B C 1
ATOM 1590 O O . LEU B 1 71 ? 7.723 12.797 10.148 1 98.44 71 LEU B O 1
ATOM 1594 N N . ASN B 1 72 ? 8.547 10.93 11.07 1 97.44 72 ASN B N 1
ATOM 1595 C CA . ASN B 1 72 ? 9.891 11.148 10.547 1 97.44 72 ASN B CA 1
ATOM 1596 C C . ASN B 1 72 ? 9.891 11.172 9.016 1 97.44 72 ASN B C 1
ATOM 1598 O O . ASN B 1 72 ? 10.516 12.039 8.406 1 97.44 72 ASN B O 1
ATOM 1602 N N . VAL B 1 73 ? 9.211 10.25 8.438 1 97.94 73 VAL B N 1
ATOM 1603 C CA . VAL B 1 73 ? 9.18 10.172 6.984 1 97.94 73 VAL B CA 1
ATOM 1604 C C . VAL B 1 73 ? 8.391 11.352 6.418 1 97.94 73 VAL B C 1
ATOM 1606 O O . VAL B 1 73 ? 8.789 11.945 5.414 1 97.94 73 VAL B O 1
ATOM 1609 N N . ALA B 1 74 ? 7.223 11.719 7.086 1 98.12 74 ALA B N 1
ATOM 1610 C CA . ALA B 1 74 ? 6.461 12.891 6.652 1 98.12 74 ALA B CA 1
ATOM 1611 C C . ALA B 1 74 ? 7.32 14.148 6.699 1 98.12 74 ALA B C 1
ATOM 1613 O O . ALA B 1 74 ? 7.289 14.969 5.773 1 98.12 74 ALA B O 1
ATOM 1614 N N . ASN B 1 75 ? 8.078 14.281 7.73 1 97.25 75 ASN B N 1
ATOM 1615 C CA . ASN B 1 75 ? 8.953 15.438 7.875 1 97.25 75 ASN B CA 1
ATOM 1616 C C . ASN B 1 75 ? 10.031 15.461 6.793 1 97.25 75 ASN B C 1
ATOM 1618 O O . ASN B 1 75 ? 10.328 16.516 6.234 1 97.25 75 ASN B O 1
ATOM 1622 N N . ARG B 1 76 ? 10.633 14.359 6.504 1 96.5 76 ARG B N 1
ATOM 1623 C CA . ARG B 1 76 ? 11.648 14.273 5.461 1 96.5 76 ARG B CA 1
ATOM 1624 C C . ARG B 1 76 ? 11.078 14.672 4.105 1 96.5 76 ARG B C 1
ATOM 1626 O O . ARG B 1 76 ? 11.734 15.359 3.324 1 96.5 76 ARG B O 1
ATOM 1633 N N . ILE B 1 77 ? 9.891 14.234 3.834 1 97.06 77 ILE B N 1
ATOM 1634 C CA . ILE B 1 77 ? 9.234 14.602 2.584 1 97.06 77 ILE B CA 1
ATOM 1635 C C . ILE B 1 77 ? 9.008 16.109 2.541 1 97.06 77 ILE B C 1
ATOM 1637 O O . ILE B 1 77 ? 9.242 16.75 1.513 1 97.06 77 ILE B O 1
ATOM 1641 N N . ALA B 1 78 ? 8.523 16.688 3.672 1 97.62 78 ALA B N 1
ATOM 1642 C CA . ALA B 1 78 ? 8.305 18.125 3.746 1 97.62 78 ALA B CA 1
ATOM 1643 C C . ALA B 1 78 ? 9.602 18.891 3.473 1 97.62 78 ALA B C 1
ATOM 1645 O O . ALA B 1 78 ? 9.602 19.875 2.727 1 97.62 78 ALA B O 1
ATOM 1646 N N . ILE B 1 79 ? 10.664 18.469 4.086 1 96.06 79 ILE B N 1
ATOM 1647 C CA . ILE B 1 79 ? 11.969 19.078 3.891 1 96.06 79 ILE B CA 1
ATOM 1648 C C . ILE B 1 79 ? 12.375 18.969 2.422 1 96.06 79 ILE B C 1
ATOM 1650 O O . ILE B 1 79 ? 12.844 19.953 1.833 1 96.06 79 ILE B O 1
ATOM 1654 N N . GLY B 1 80 ? 12.172 17.844 1.79 1 95.81 80 GLY B N 1
ATOM 1655 C CA . GLY B 1 80 ? 12.5 17.641 0.386 1 95.81 80 GLY B CA 1
ATOM 1656 C C . GLY B 1 80 ? 11.711 18.547 -0.542 1 95.81 80 GLY B C 1
ATOM 1657 O O . GLY B 1 80 ? 12.188 18.891 -1.622 1 95.81 80 GLY B O 1
ATOM 1658 N N . LYS B 1 81 ? 10.555 18.922 -0.112 1 96.88 81 LYS B N 1
ATOM 1659 C CA . LYS B 1 81 ? 9.703 19.797 -0.897 1 96.88 81 LYS B CA 1
ATOM 1660 C C . LYS B 1 81 ? 10.07 21.266 -0.682 1 96.88 81 LYS B C 1
ATOM 1662 O O . LYS B 1 81 ? 9.5 22.156 -1.314 1 96.88 81 LYS B O 1
ATOM 1667 N N . GLY B 1 82 ? 10.898 21.5 0.165 1 95.38 82 GLY B N 1
ATOM 1668 C CA . GLY B 1 82 ? 11.312 22.859 0.474 1 95.38 82 GLY B CA 1
ATOM 1669 C C . GLY B 1 82 ? 10.375 23.562 1.444 1 95.38 82 GLY B C 1
ATOM 1670 O O . GLY B 1 82 ? 10.32 24.797 1.478 1 95.38 82 GLY B O 1
ATOM 1671 N N . TRP B 1 83 ? 9.602 22.828 2.16 1 95.56 83 TRP B N 1
ATOM 1672 C CA . TRP B 1 83 ? 8.648 23.391 3.115 1 95.56 83 TRP B CA 1
ATOM 1673 C C . TRP B 1 83 ? 9.328 23.688 4.449 1 95.56 83 TRP B C 1
ATOM 1675 O O . TRP B 1 83 ? 9.094 23 5.441 1 95.56 83 TRP B O 1
ATOM 1685 N N . GLN B 1 84 ? 9.992 24.734 4.555 1 86.25 84 GLN B N 1
ATOM 1686 C CA . GLN B 1 84 ? 10.945 25.047 5.613 1 86.25 84 GLN B CA 1
ATOM 1687 C C . GLN B 1 84 ? 10.227 25.547 6.863 1 86.25 84 GLN B C 1
ATOM 1689 O O . GLN B 1 84 ? 10.758 25.469 7.969 1 86.25 84 GLN B O 1
ATOM 1694 N N . SER B 1 85 ? 9.102 26.047 6.758 1 87.44 85 SER B N 1
ATOM 1695 C CA . SER B 1 85 ? 8.438 26.625 7.918 1 87.44 85 SER B CA 1
ATOM 1696 C C . SER B 1 85 ? 7.727 25.562 8.742 1 87.44 85 SER B C 1
ATOM 1698 O O . SER B 1 85 ? 7.254 25.828 9.844 1 87.44 85 SER B O 1
ATOM 1700 N N . LEU B 1 86 ? 7.641 24.391 8.281 1 94.31 86 LEU B N 1
ATOM 1701 C CA . LEU B 1 86 ? 6.922 23.297 8.938 1 94.31 86 LEU B CA 1
ATOM 1702 C C . LEU B 1 86 ? 7.844 22.547 9.891 1 94.31 86 LEU B C 1
ATOM 1704 O O . LEU B 1 86 ? 8.938 22.125 9.492 1 94.31 86 LEU B O 1
ATOM 1708 N N . THR B 1 87 ? 7.414 22.469 11.203 1 95.81 87 THR B N 1
ATOM 1709 C CA . THR B 1 87 ? 8.156 21.625 12.133 1 95.81 87 THR B CA 1
ATOM 1710 C C . THR B 1 87 ? 7.469 20.281 12.312 1 95.81 87 THR B C 1
ATOM 1712 O O . THR B 1 87 ? 6.27 20.156 12.062 1 95.81 87 THR B O 1
ATOM 1715 N N . GLN B 1 88 ? 8.25 19.359 12.758 1 97.69 88 GLN B N 1
ATOM 1716 C CA . GLN B 1 88 ? 7.672 18.062 13.047 1 97.69 88 GLN B CA 1
ATOM 1717 C C . GLN B 1 88 ? 6.598 18.156 14.125 1 97.69 88 GLN B C 1
ATOM 1719 O O . GLN B 1 88 ? 5.59 17.453 14.07 1 97.69 88 GLN B O 1
ATOM 1724 N N . GLU B 1 89 ? 6.879 18.984 15.102 1 97.94 89 GLU B N 1
ATOM 1725 C CA . GLU B 1 89 ? 5.922 19.188 16.188 1 97.94 89 GLU B CA 1
ATOM 1726 C C . GLU B 1 89 ? 4.605 19.75 15.664 1 97.94 89 GLU B C 1
ATOM 1728 O O . GLU B 1 89 ? 3.529 19.359 16.125 1 97.94 89 GLU B O 1
ATOM 1733 N N . ASP B 1 90 ? 4.668 20.672 14.703 1 97.88 90 ASP B N 1
ATOM 1734 C CA . ASP B 1 90 ? 3.463 21.203 14.07 1 97.88 90 ASP B CA 1
ATOM 1735 C C . ASP B 1 90 ? 2.688 20.094 13.367 1 97.88 90 ASP B C 1
ATOM 1737 O O . ASP B 1 90 ? 1.462 20.016 13.477 1 97.88 90 ASP B O 1
ATOM 1741 N N . ILE B 1 91 ? 3.354 19.25 12.688 1 98.75 91 ILE B N 1
ATOM 1742 C CA . ILE B 1 91 ? 2.736 18.156 11.961 1 98.75 91 ILE B CA 1
ATOM 1743 C C . ILE B 1 91 ? 2.066 17.203 12.938 1 98.75 91 ILE B C 1
ATOM 1745 O O . ILE B 1 91 ? 0.92 16.797 12.734 1 98.75 91 ILE B O 1
ATOM 1749 N N . ARG B 1 92 ? 2.791 16.906 13.969 1 98.81 92 ARG B N 1
ATOM 1750 C CA . ARG B 1 92 ? 2.264 15.984 14.969 1 98.81 92 ARG B CA 1
ATOM 1751 C C . ARG B 1 92 ? 0.973 16.516 15.578 1 98.81 92 ARG B C 1
ATOM 1753 O O . ARG B 1 92 ? -0.046 15.828 15.594 1 98.81 92 ARG B O 1
ATOM 1760 N N . LYS B 1 93 ? 1.067 17.734 16.078 1 98.81 93 LYS B N 1
ATOM 1761 C CA . LYS B 1 93 ? -0.081 18.328 16.75 1 98.81 93 LYS B CA 1
ATOM 1762 C C . LYS B 1 93 ? -1.297 18.375 15.828 1 98.81 93 LYS B C 1
ATOM 1764 O O . LYS B 1 93 ? -2.398 17.984 16.219 1 98.81 93 LYS B O 1
ATOM 1769 N N . HIS B 1 94 ? -1.118 18.828 14.641 1 98.75 94 HIS B N 1
ATOM 1770 C CA . HIS B 1 94 ? -2.24 18.938 13.711 1 98.75 94 HIS B CA 1
ATOM 1771 C C . HIS B 1 94 ? -2.74 17.562 13.289 1 98.75 94 HIS B C 1
ATOM 1773 O O . HIS B 1 94 ? -3.941 17.375 13.07 1 98.75 94 HIS B O 1
ATOM 1779 N N . SER B 1 95 ? -1.851 16.609 13.148 1 98.88 95 SER B N 1
ATOM 1780 C CA . SER B 1 95 ? -2.268 15.25 12.797 1 98.88 95 SER B CA 1
ATOM 1781 C C . SER B 1 95 ? -3.117 14.633 13.898 1 98.88 95 SER B C 1
ATOM 1783 O O . SER B 1 95 ? -4.043 13.867 13.625 1 98.88 95 SER B O 1
ATOM 1785 N N . ASP B 1 96 ? -2.771 14.898 15.172 1 98.88 96 ASP B N 1
ATOM 1786 C CA . ASP B 1 96 ? -3.592 14.43 16.281 1 98.88 96 ASP B CA 1
ATOM 1787 C C . ASP B 1 96 ? -5.02 14.961 16.172 1 98.88 96 ASP B C 1
ATOM 1789 O O . ASP B 1 96 ? -5.98 14.211 16.359 1 98.88 96 ASP B O 1
ATOM 1793 N N . ASP B 1 97 ? -5.094 16.234 15.883 1 98.81 97 ASP B N 1
ATOM 1794 C CA . ASP B 1 97 ? -6.41 16.844 15.719 1 98.81 97 ASP B CA 1
ATOM 1795 C C . ASP B 1 97 ? -7.191 16.172 14.586 1 98.81 97 ASP B C 1
ATOM 1797 O O . ASP B 1 97 ? -8.383 15.898 14.734 1 98.81 97 ASP B O 1
ATOM 1801 N N . ILE B 1 98 ? -6.547 15.992 13.492 1 98.88 98 ILE B N 1
A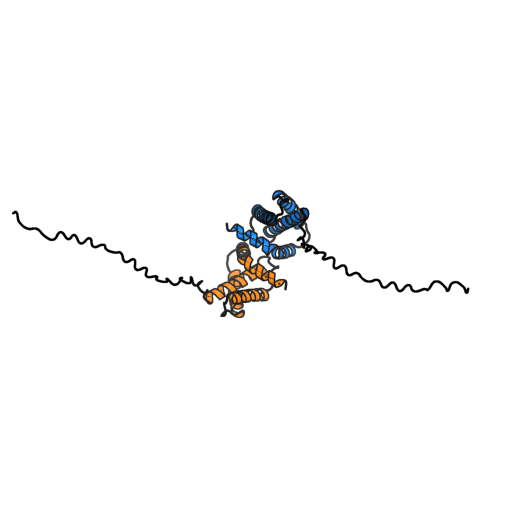TOM 1802 C CA . ILE B 1 98 ? -7.191 15.359 12.344 1 98.88 98 ILE B CA 1
ATOM 1803 C C . ILE B 1 98 ? -7.621 13.938 12.703 1 98.88 98 ILE B C 1
ATOM 1805 O O . ILE B 1 98 ? -8.711 13.5 12.336 1 98.88 98 ILE B O 1
ATOM 1809 N N . TYR B 1 99 ? -6.754 13.211 13.398 1 98.88 99 TYR B N 1
ATOM 1810 C CA . TYR B 1 99 ? -7.078 11.844 13.773 1 98.88 99 TYR B CA 1
ATOM 1811 C C . TYR B 1 99 ? -8.352 11.789 14.602 1 98.88 99 TYR B C 1
ATOM 1813 O O . TYR B 1 99 ? -9.203 10.922 14.391 1 98.88 99 TYR B O 1
ATOM 1821 N N . VAL B 1 100 ? -8.484 12.68 15.586 1 98.81 100 VAL B N 1
ATOM 1822 C CA . VAL B 1 100 ? -9.68 12.75 16.422 1 98.81 100 VAL B CA 1
ATOM 1823 C C . VAL B 1 100 ? -10.906 12.977 15.547 1 98.81 100 VAL B C 1
ATOM 1825 O O . VAL B 1 100 ? -11.938 12.32 15.727 1 98.81 100 VAL B O 1
ATOM 1828 N N . ARG B 1 101 ? -10.82 13.805 14.547 1 98.5 101 ARG B N 1
ATOM 1829 C CA . ARG B 1 101 ? -11.93 14.07 13.641 1 98.5 101 ARG B CA 1
ATOM 1830 C C . ARG B 1 101 ? -12.242 12.836 12.797 1 98.5 101 ARG B C 1
ATOM 1832 O O . ARG B 1 101 ? -13.414 12.523 12.555 1 98.5 101 ARG B O 1
ATOM 1839 N N . LEU B 1 102 ? -11.227 12.078 12.359 1 98.56 102 LEU B N 1
ATOM 1840 C CA . LEU B 1 102 ? -11.422 10.867 11.57 1 98.56 102 LEU B CA 1
ATOM 1841 C C . LEU B 1 102 ? -12.188 9.82 12.367 1 98.56 102 LEU B C 1
ATOM 1843 O O . LEU B 1 102 ? -13.023 9.102 11.812 1 98.56 102 LEU B O 1
ATOM 1847 N N . THR B 1 103 ? -11.867 9.711 13.68 1 98.25 103 THR B N 1
ATOM 1848 C CA . THR B 1 103 ? -12.469 8.656 14.492 1 98.25 103 THR B CA 1
ATOM 1849 C C . THR B 1 103 ? -13.898 9.023 14.883 1 98.25 103 THR B C 1
ATOM 1851 O O . THR B 1 103 ? -14.695 8.148 15.234 1 98.25 103 THR B O 1
ATOM 1854 N N . ARG B 1 104 ? -14.312 10.336 14.766 1 97.75 104 ARG B N 1
ATOM 1855 C CA . ARG B 1 104 ? -15.648 10.797 15.148 1 97.75 104 ARG B CA 1
ATOM 1856 C C . ARG B 1 104 ? -16.562 10.883 13.938 1 97.75 104 ARG B C 1
ATOM 1858 O O . ARG B 1 104 ? -17.781 10.938 14.078 1 97.75 104 ARG B O 1
ATOM 1865 N N . ASP B 1 105 ? -15.883 10.898 12.797 1 97.56 105 ASP B N 1
ATOM 1866 C CA . ASP B 1 105 ? -16.641 11 11.547 1 97.56 105 ASP B CA 1
ATOM 1867 C C . ASP B 1 105 ? -17.547 9.789 11.352 1 97.56 105 ASP B C 1
ATOM 1869 O O . ASP B 1 105 ? -17.156 8.656 11.672 1 97.56 105 ASP B O 1
ATOM 1873 N N . SER B 1 106 ? -18.703 9.992 10.703 1 97.06 106 SER B N 1
ATOM 1874 C CA . SER B 1 106 ? -19.734 8.961 10.594 1 97.06 106 SER B CA 1
ATOM 1875 C C . SER B 1 106 ? -19.453 8.031 9.414 1 97.06 106 SER B C 1
ATOM 1877 O O . SER B 1 106 ? -20.125 7.008 9.25 1 97.06 106 SER B O 1
ATOM 1879 N N . THR B 1 107 ? -18.562 8.375 8.57 1 98.06 107 THR B N 1
ATOM 1880 C CA . THR B 1 107 ? -18.203 7.484 7.477 1 98.06 107 THR B CA 1
ATOM 1881 C C . THR B 1 107 ? -17.828 6.102 8.008 1 98.06 107 THR B C 1
ATOM 1883 O O . THR B 1 107 ? -17.031 5.98 8.938 1 98.06 107 THR B O 1
ATOM 1886 N N . PRO B 1 108 ? -18.469 5.035 7.438 1 97.75 108 PRO B N 1
ATOM 1887 C CA . PRO B 1 108 ? -18.125 3.684 7.887 1 97.75 108 PRO B CA 1
ATOM 1888 C C . PRO B 1 108 ? -16.641 3.377 7.758 1 97.75 108 PRO B C 1
ATOM 1890 O O . PRO B 1 108 ? -15.984 3.855 6.828 1 97.75 108 PRO B O 1
ATOM 1893 N N . GLU B 1 109 ? -16.141 2.6 8.625 1 96.81 109 GLU B N 1
ATOM 1894 C CA . GLU B 1 109 ? -14.719 2.2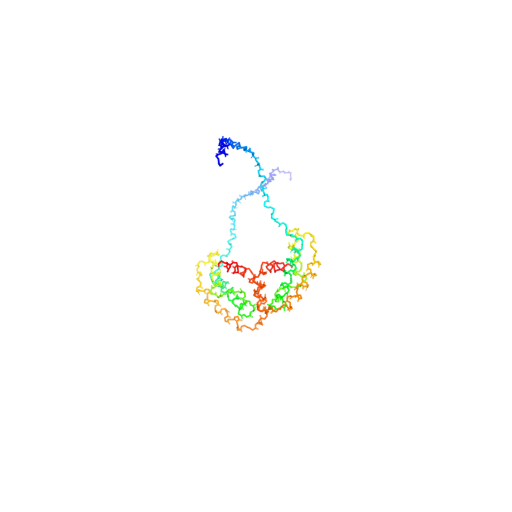73 8.703 1 96.81 109 GLU B CA 1
ATOM 1895 C C . GLU B 1 109 ? -14.219 1.647 7.398 1 96.81 109 GLU B C 1
ATOM 1897 O O . GLU B 1 109 ? -13.141 1.983 6.914 1 96.81 109 GLU B O 1
ATOM 1902 N N . TYR B 1 110 ? -15.047 0.691 6.828 1 95.62 110 TYR B N 1
ATOM 1903 C CA . TYR B 1 110 ? -14.594 -0.002 5.629 1 95.62 110 TYR B CA 1
ATOM 1904 C C . TYR B 1 110 ? -14.414 0.972 4.469 1 95.62 110 TYR B C 1
ATOM 1906 O O . TYR B 1 110 ? -13.539 0.784 3.621 1 95.62 110 TYR B O 1
ATOM 1914 N N . ILE B 1 111 ? -15.188 2.082 4.402 1 97.94 111 ILE B N 1
ATOM 1915 C CA . ILE B 1 111 ? -15.039 3.09 3.359 1 97.94 111 ILE B CA 1
ATOM 1916 C C . ILE B 1 111 ? -13.773 3.91 3.605 1 97.94 111 ILE B C 1
ATOM 1918 O O . ILE B 1 111 ? -13.008 4.168 2.678 1 97.94 111 ILE B O 1
ATOM 1922 N N . LYS B 1 112 ? -13.547 4.277 4.852 1 98.38 112 LYS B N 1
ATOM 1923 C CA . LYS B 1 112 ? -12.328 5.016 5.18 1 98.38 112 LYS B CA 1
ATOM 1924 C C . LYS B 1 112 ? -11.086 4.199 4.855 1 98.38 112 LYS B C 1
ATOM 1926 O O . LYS B 1 112 ? -10.141 4.707 4.246 1 98.38 112 LYS B O 1
ATOM 1931 N N . CYS B 1 113 ? -11.094 2.941 5.246 1 98.62 113 CYS B N 1
ATOM 1932 C CA . CYS B 1 113 ? -9.945 2.08 5 1 98.62 113 CYS B CA 1
ATOM 1933 C C . CYS B 1 113 ? -9.688 1.925 3.508 1 98.62 113 CYS B C 1
ATOM 1935 O O . CYS B 1 113 ? -8.539 1.995 3.061 1 98.62 113 CYS B O 1
ATOM 1937 N N . ARG B 1 114 ? -10.695 1.724 2.746 1 98.19 114 ARG B N 1
ATOM 1938 C CA . ARG B 1 114 ? -10.578 1.598 1.298 1 98.19 114 ARG B CA 1
ATOM 1939 C C . ARG B 1 114 ? -9.93 2.842 0.693 1 98.19 114 ARG B C 1
ATOM 1941 O O . ARG B 1 114 ? -8.992 2.736 -0.095 1 98.19 114 ARG B O 1
ATOM 1948 N N . GLU B 1 115 ? -10.398 4.027 1.066 1 98.19 115 GLU B N 1
ATOM 1949 C CA . GLU B 1 115 ? -9.898 5.281 0.512 1 98.19 115 GLU B CA 1
ATOM 1950 C C . GLU B 1 115 ? -8.461 5.543 0.939 1 98.19 115 GLU B C 1
ATOM 1952 O O . GLU B 1 115 ? -7.625 5.941 0.122 1 98.19 115 GLU B O 1
ATOM 1957 N N . PHE B 1 116 ? -8.18 5.309 2.166 1 98.81 116 PHE B N 1
ATOM 1958 C CA . PHE B 1 116 ? -6.828 5.582 2.646 1 98.81 116 PHE B CA 1
ATOM 1959 C C . PHE B 1 116 ? -5.828 4.602 2.043 1 98.81 116 PHE B C 1
ATOM 1961 O O . PHE B 1 116 ? -4.73 4.992 1.649 1 98.81 116 PHE B O 1
ATOM 1968 N N . ASN B 1 117 ? -6.219 3.281 1.994 1 98.44 117 ASN B N 1
ATOM 1969 C CA . ASN B 1 117 ? -5.344 2.301 1.364 1 98.44 117 ASN B CA 1
ATOM 1970 C C . ASN B 1 117 ? -5.008 2.689 -0.073 1 98.44 117 ASN B C 1
ATOM 1972 O O . ASN B 1 117 ? -3.875 2.5 -0.523 1 98.44 117 ASN B O 1
ATOM 1976 N N . ARG B 1 118 ? -5.992 3.199 -0.754 1 97.5 118 ARG B N 1
ATOM 1977 C CA . ARG B 1 118 ? -5.789 3.568 -2.15 1 97.5 118 ARG B CA 1
ATOM 1978 C C . ARG B 1 118 ? -4.914 4.812 -2.266 1 97.5 118 ARG B C 1
ATOM 1980 O O . ARG B 1 118 ? -3.957 4.836 -3.041 1 97.5 118 ARG B O 1
ATOM 1987 N N . ARG B 1 119 ? -5.152 5.801 -1.515 1 97.75 119 ARG B N 1
ATOM 1988 C CA . ARG B 1 119 ? -4.543 7.113 -1.678 1 97.75 119 ARG B CA 1
ATOM 1989 C C . ARG B 1 119 ? -3.129 7.137 -1.108 1 97.75 119 ARG B C 1
ATOM 1991 O O . ARG B 1 119 ? -2.291 7.926 -1.548 1 97.75 119 ARG B O 1
ATOM 1998 N N . LEU B 1 120 ? -2.832 6.273 -0.18 1 98.69 120 LEU B N 1
ATOM 1999 C CA . LEU B 1 120 ? -1.591 6.422 0.572 1 98.69 120 LEU B CA 1
ATOM 2000 C C . LEU B 1 120 ? -0.514 5.484 0.038 1 98.69 120 LEU B C 1
ATOM 2002 O O . LEU B 1 120 ? 0.578 5.402 0.604 1 98.69 120 LEU B O 1
ATOM 2006 N N . VAL B 1 121 ? -0.75 4.785 -1.071 1 97.5 121 VAL B N 1
ATOM 2007 C CA . VAL B 1 121 ? 0.182 3.803 -1.615 1 97.5 121 VAL B CA 1
ATOM 2008 C C . VAL B 1 121 ? 1.556 4.445 -1.807 1 97.5 121 VAL B C 1
ATOM 2010 O O . VAL B 1 121 ? 2.57 3.893 -1.372 1 97.5 121 VAL B O 1
ATOM 2013 N N . PRO B 1 122 ? 1.651 5.695 -2.395 1 96.69 122 PRO B N 1
ATOM 2014 C CA . PRO B 1 122 ? 2.986 6.273 -2.57 1 96.69 122 PRO B CA 1
ATOM 2015 C C . PRO B 1 122 ? 3.684 6.562 -1.243 1 96.69 122 PRO B C 1
ATOM 2017 O O . PRO B 1 122 ? 4.883 6.305 -1.101 1 96.69 122 PRO B O 1
ATOM 2020 N N . PHE B 1 123 ? 2.994 7.055 -0.294 1 98.38 123 PHE B N 1
ATOM 2021 C CA . PHE B 1 123 ? 3.609 7.371 0.989 1 98.38 123 PHE B CA 1
ATOM 2022 C C . PHE B 1 123 ? 4.02 6.098 1.723 1 98.38 123 PHE B C 1
ATOM 2024 O O . PHE B 1 123 ? 5.082 6.047 2.34 1 98.38 123 PHE B O 1
ATOM 2031 N N . ILE B 1 124 ? 3.168 5.082 1.671 1 98.5 124 ILE B N 1
ATOM 2032 C CA . ILE B 1 124 ? 3.459 3.809 2.32 1 98.5 124 ILE B CA 1
ATOM 2033 C C . ILE B 1 124 ? 4.711 3.189 1.699 1 98.5 124 ILE B C 1
ATOM 2035 O O . ILE B 1 124 ? 5.531 2.6 2.402 1 98.5 124 ILE B O 1
ATOM 2039 N N . GLY B 1 125 ? 4.805 3.336 0.42 1 96.81 125 GLY B N 1
ATOM 2040 C CA . GLY B 1 125 ? 6.035 2.896 -0.221 1 96.81 125 GLY B CA 1
ATOM 2041 C C . GLY B 1 125 ? 7.277 3.541 0.365 1 96.81 125 GLY B C 1
ATOM 2042 O O . GLY B 1 125 ? 8.273 2.861 0.626 1 96.81 125 GLY B O 1
ATOM 2043 N N . GLU B 1 126 ? 7.242 4.781 0.577 1 95.75 126 GLU B N 1
ATOM 2044 C CA . GLU B 1 126 ? 8.359 5.504 1.18 1 95.75 126 GLU B CA 1
ATOM 2045 C C . GLU B 1 126 ? 8.609 5.035 2.611 1 95.75 126 GLU B C 1
ATOM 2047 O O . GLU B 1 126 ? 9.758 4.902 3.033 1 95.75 126 GLU B O 1
ATOM 2052 N N . LEU B 1 127 ? 7.566 4.844 3.312 1 97.38 127 LEU B N 1
ATOM 2053 C CA . LEU B 1 127 ? 7.637 4.43 4.711 1 97.38 127 LEU B CA 1
ATOM 2054 C C . LEU B 1 127 ? 8.352 3.09 4.848 1 97.38 127 LEU B C 1
ATOM 2056 O O . LEU B 1 127 ? 9.211 2.924 5.715 1 97.38 127 LEU B O 1
ATOM 2060 N N . LEU B 1 128 ? 7.957 2.197 4.008 1 95.38 128 LEU B N 1
ATOM 2061 C CA . LEU B 1 128 ? 8.445 0.829 4.145 1 95.38 128 LEU B CA 1
ATOM 2062 C C . LEU B 1 128 ? 9.812 0.671 3.502 1 95.38 128 LEU B C 1
ATOM 2064 O O . LEU B 1 128 ? 10.539 -0.286 3.791 1 95.38 128 LEU B O 1
ATOM 2068 N N . ALA B 1 129 ? 10.18 1.52 2.643 1 89.56 129 ALA B N 1
ATOM 2069 C CA . ALA B 1 129 ? 11.531 1.526 2.098 1 89.56 129 ALA B CA 1
ATOM 2070 C C . ALA B 1 129 ? 12.547 1.928 3.16 1 89.56 129 ALA B C 1
ATOM 2072 O O . ALA B 1 129 ? 13.688 1.444 3.158 1 89.56 129 ALA B O 1
ATOM 2073 N N . ARG B 1 130 ? 12.203 2.682 3.973 1 78.5 130 ARG B N 1
ATOM 2074 C CA . ARG B 1 130 ? 13.117 3.205 4.98 1 78.5 130 ARG B CA 1
ATOM 2075 C C . ARG B 1 130 ? 13.148 2.307 6.211 1 78.5 130 ARG B C 1
ATOM 2077 O O . ARG B 1 130 ? 14.102 2.342 6.992 1 78.5 130 ARG B O 1
ATOM 2084 N N . GLY B 1 131 ? 12.07 1.749 6.484 1 63.94 131 GLY B N 1
ATOM 2085 C CA . GLY B 1 131 ? 12.078 0.835 7.613 1 63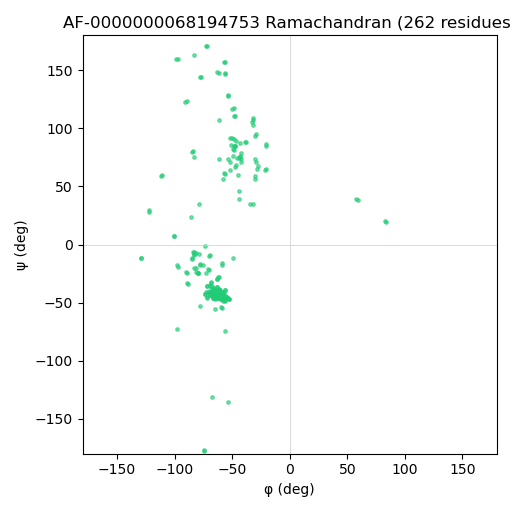.94 131 GLY B CA 1
ATOM 2086 C C . GLY B 1 131 ? 13.062 -0.307 7.453 1 63.94 131 GLY B C 1
ATOM 2087 O O . GLY B 1 131 ? 13.375 -1.002 8.422 1 63.94 131 GLY B O 1
ATOM 2088 N N . ARG B 1 132 ? 13.555 -0.652 6.371 1 53.62 132 ARG B N 1
ATOM 2089 C CA . ARG B 1 132 ? 14.531 -1.717 6.141 1 53.62 132 ARG B CA 1
ATOM 2090 C C . ARG B 1 132 ? 15.938 -1.26 6.508 1 53.62 132 ARG B C 1
ATOM 2092 O O . ARG B 1 132 ? 16.859 -2.074 6.586 1 53.62 132 ARG B O 1
ATOM 2099 N N . GLY B 1 133 ? 16.234 -0.056 6.82 1 40.53 133 GLY B N 1
ATOM 2100 C CA . GLY B 1 133 ? 17.547 0.396 7.277 1 40.53 133 GLY B CA 1
ATOM 2101 C C . GLY B 1 133 ? 17.641 0.494 8.789 1 40.53 133 GLY B C 1
ATOM 2102 O O . GLY B 1 133 ? 16.625 0.54 9.484 1 40.53 133 GLY B O 1
#